Protein AF-A0A2M9XEM3-F1 (afdb_monomer_lite)

Foldseek 3Di:
DDPVVVVVVVVVVVVPPVVLVPDPDDPVSSVLVVCVVLPQPQSVLVVVVVVVLVVLVVVVVVVVVVQLLVLCVVLPDPPDPPCHVVSLLVSLVVVVVPLFFQWKWKDFAPGDIDTSDHDPPDDDPQWDWDDDPRMIMTTDTAADDEDDDPCPVVSPAPKWKWKAFLVFHTDYIDHDPPRPDPPSTPVVLVVVLVVCVVVVAPWDWDDDDRMIMIIHHDDDCVVVVVVVVVVVVVVVVVVVVVVVVVVVVVVVVVVVVVVVVVVVVVVVVVVVVVVVVVVVD

Secondary structure (DSSP, 8-state):
--HHHHHHHHHHHHTS-GGGSSS---HHHHHHHHHHHTT-HHHHHHHHHHHHHHHHHHHHHHHHHHHHHHHHHHH--TT-GGGHHHHHHHHHHHHHT-TTEEEEEEEETTS--EEEEETTSSPPSS-EEEEETTEEEEEEE--PPP---TTTTTTT--SEEEEEETTS-EEEEE--TT-S--S--HHHHHHHHHHHHHTT---EEEEETTEEEEEE-----HHHHHHHHHHHHHHHHHHHHHHHHHHHHHHHHHHHHHHHHHHHHHHHHHHHHHHHHHT--

Sequence (281 aa):
MSKVFRFFFLLFFLSYPLSLTASEKSSDELLNSFLEWSGHPILAEERIVRTLSAEYITELKKDSEESLELFLKNDLKPDKKQNQKQGLDKLRKDLESLERFEGVQIKFSGKEWETLFYDKGNFPDSYYEFETGPVSIRYVFRNLSYRPLPKWGELKLQGSFLLFSESGALLLYKTTPDFPIKDLDIREVRTFSEEDKKHGGNVKNFSENKTELFYFPNHNLAPFYILLLSKILLVFSSFIIFILYAGRFWKFLIEQTRRSHKAEVSFLADKEKAENGFLSD

Organism: NCBI:txid2023177

Structure (mmCIF, N/CA/C/O backbone):
data_AF-A0A2M9XEM3-F1
#
_entry.id   AF-A0A2M9XEM3-F1
#
loop_
_atom_site.group_PDB
_atom_site.id
_atom_site.type_symbol
_atom_site.label_atom_id
_atom_site.label_alt_id
_atom_site.label_comp_id
_atom_site.label_asym_id
_atom_site.label_entity_id
_atom_site.label_seq_id
_atom_site.pdbx_PDB_ins_code
_atom_site.Cartn_x
_atom_site.Cartn_y
_atom_site.Cartn_z
_atom_site.occupancy
_atom_site.B_iso_or_equiv
_atom_site.auth_seq_id
_atom_site.auth_comp_id
_atom_site.auth_asym_id
_atom_site.auth_atom_id
_atom_site.pdbx_PDB_model_num
ATOM 1 N N . MET A 1 1 ? 36.113 18.929 -29.566 1.00 50.16 1 MET A N 1
ATOM 2 C CA . MET A 1 1 ? 34.738 18.447 -29.844 1.00 50.16 1 MET A CA 1
ATOM 3 C C . MET A 1 1 ? 33.961 19.532 -30.576 1.00 50.16 1 MET A C 1
ATOM 5 O O . MET A 1 1 ? 33.972 20.667 -30.119 1.00 50.16 1 MET A O 1
ATOM 9 N N . SER A 1 2 ? 33.322 19.200 -31.700 1.00 67.19 2 SER A N 1
ATOM 10 C CA . SER A 1 2 ? 32.460 20.123 -32.458 1.00 67.19 2 SER A CA 1
ATOM 11 C C . SER A 1 2 ? 31.303 20.651 -31.596 1.00 67.19 2 SER A C 1
ATOM 13 O O . SER A 1 2 ? 30.747 19.893 -30.798 1.00 67.19 2 SER A O 1
ATOM 15 N N . LYS A 1 3 ? 30.905 21.922 -31.775 1.00 63.34 3 LYS A N 1
ATOM 16 C CA . LYS A 1 3 ? 29.730 22.526 -31.106 1.00 63.34 3 LYS A CA 1
ATOM 17 C C . LYS A 1 3 ? 28.458 21.691 -31.321 1.00 63.34 3 LYS A C 1
ATOM 19 O O . LYS A 1 3 ? 27.649 21.572 -30.411 1.00 63.34 3 LYS A O 1
ATOM 24 N N . VAL A 1 4 ? 28.343 21.040 -32.479 1.00 58.78 4 VAL A N 1
ATOM 25 C CA . VAL A 1 4 ? 27.219 20.163 -32.839 1.00 58.78 4 VAL A CA 1
ATOM 26 C C . VAL A 1 4 ? 27.229 18.869 -32.022 1.00 58.78 4 VAL A C 1
ATOM 28 O O . VAL A 1 4 ? 26.192 18.445 -31.529 1.00 58.78 4 VAL A O 1
ATOM 31 N N . PHE A 1 5 ? 28.405 18.276 -31.795 1.00 56.28 5 PHE A N 1
ATOM 32 C CA . PHE A 1 5 ? 28.527 17.071 -30.967 1.00 56.28 5 PHE A CA 1
ATOM 33 C C . PHE A 1 5 ? 28.198 17.367 -29.501 1.00 56.28 5 PHE A C 1
ATOM 35 O O . PHE A 1 5 ? 27.505 16.587 -28.860 1.00 56.28 5 PHE A O 1
ATOM 42 N N . ARG A 1 6 ? 28.612 18.538 -28.990 1.00 59.59 6 ARG A N 1
ATOM 43 C CA . ARG A 1 6 ? 28.163 19.025 -27.676 1.00 59.59 6 ARG A CA 1
ATOM 44 C C . ARG A 1 6 ? 26.647 19.200 -27.619 1.00 59.59 6 ARG A C 1
ATOM 46 O O . ARG A 1 6 ? 26.070 18.860 -26.600 1.00 59.59 6 ARG A O 1
ATOM 53 N N . PHE A 1 7 ? 26.014 19.685 -28.687 1.00 63.19 7 PHE A N 1
ATOM 54 C CA . PHE A 1 7 ? 24.567 19.907 -28.734 1.00 63.19 7 PHE A CA 1
ATOM 55 C C . PHE A 1 7 ? 23.765 18.598 -28.745 1.00 63.19 7 PHE A C 1
ATOM 57 O O . PHE A 1 7 ? 22.817 18.471 -27.981 1.00 63.19 7 PHE A O 1
ATOM 64 N N . PHE A 1 8 ? 24.175 17.596 -29.533 1.00 61.25 8 PHE A N 1
ATOM 65 C CA . PHE A 1 8 ? 23.543 16.267 -29.519 1.00 61.25 8 PHE A CA 1
ATOM 66 C C . PHE A 1 8 ? 23.781 15.519 -28.204 1.00 61.25 8 PHE A C 1
ATOM 68 O O . PHE A 1 8 ? 22.861 14.893 -27.685 1.00 61.25 8 PHE A O 1
ATOM 75 N N . PHE A 1 9 ? 24.985 15.622 -27.636 1.00 61.16 9 PHE A N 1
ATOM 76 C CA . PHE A 1 9 ? 25.285 15.066 -26.318 1.00 61.16 9 PHE A CA 1
ATOM 77 C C . PHE A 1 9 ? 24.437 15.747 -25.231 1.00 61.16 9 PHE A C 1
ATOM 79 O O . PHE A 1 9 ? 23.821 15.065 -24.422 1.00 61.16 9 PHE A O 1
ATOM 86 N N . LEU A 1 10 ? 24.304 17.078 -25.267 1.00 57.72 10 LEU A N 1
ATOM 87 C CA . LEU A 1 10 ? 23.410 17.826 -24.377 1.00 57.72 10 LEU A CA 1
ATOM 88 C C . LEU A 1 10 ? 21.941 17.428 -24.559 1.00 57.72 10 LEU A C 1
ATOM 90 O O . LEU A 1 10 ? 21.276 17.201 -23.561 1.00 57.72 10 LEU A O 1
ATOM 94 N N . LEU A 1 11 ? 21.441 17.274 -25.788 1.00 57.91 11 LEU A N 1
ATOM 95 C CA . LEU A 1 11 ? 20.063 16.835 -26.060 1.00 57.91 11 LEU A CA 1
ATOM 96 C C . LEU A 1 11 ? 19.761 15.440 -25.494 1.00 57.91 11 LEU A C 1
ATOM 98 O O . LEU A 1 11 ? 18.687 15.233 -24.937 1.00 57.91 11 LEU A O 1
ATOM 102 N N . PHE A 1 12 ? 20.716 14.511 -25.582 1.00 56.84 12 PHE A N 1
ATOM 103 C CA . PHE A 1 12 ? 20.578 13.161 -25.028 1.00 56.84 12 PHE A CA 1
ATOM 104 C C . PHE A 1 12 ? 20.566 13.164 -23.488 1.00 56.84 12 PHE A C 1
ATOM 106 O O . PHE A 1 12 ? 19.809 12.423 -22.862 1.00 56.84 12 PHE A O 1
ATOM 113 N N . PHE A 1 13 ? 21.360 14.046 -22.871 1.00 53.44 13 PHE A N 1
ATOM 114 C CA . PHE A 1 13 ? 21.358 14.258 -21.420 1.00 53.44 13 PHE A CA 1
ATOM 115 C C . PHE A 1 13 ? 20.173 15.104 -20.928 1.00 53.44 13 PHE A C 1
ATOM 117 O O . PHE A 1 13 ? 19.766 14.938 -19.785 1.00 53.44 13 PHE A O 1
ATOM 124 N N . LEU A 1 14 ? 19.571 15.951 -21.770 1.00 50.41 14 LEU A N 1
ATOM 125 C CA . LEU A 1 14 ? 18.348 16.696 -21.440 1.00 50.41 14 LEU A CA 1
ATOM 126 C C . LEU A 1 14 ? 17.120 15.780 -21.325 1.00 50.41 14 LEU A C 1
ATOM 128 O O . LEU A 1 14 ? 16.209 16.086 -20.561 1.00 50.41 14 LEU A O 1
ATOM 132 N N . SER A 1 15 ? 17.087 14.665 -22.064 1.00 53.12 15 SER A N 1
ATOM 133 C CA . SER A 1 15 ? 16.039 13.640 -21.927 1.00 53.12 15 SER A CA 1
ATOM 134 C C . SER A 1 15 ? 16.239 12.702 -20.734 1.00 53.12 15 SER A C 1
ATOM 136 O O . SER A 1 15 ? 15.317 11.968 -20.380 1.00 53.12 15 SER A O 1
ATOM 138 N N . TYR A 1 16 ? 17.422 12.708 -20.114 1.00 55.09 16 TYR A N 1
ATOM 139 C CA . TYR A 1 16 ? 17.644 11.995 -18.863 1.00 55.09 16 TYR A CA 1
ATOM 140 C C . TYR A 1 16 ? 17.071 12.846 -17.723 1.00 55.09 16 TYR A C 1
ATOM 142 O O . TYR A 1 16 ? 17.441 14.018 -17.612 1.00 55.09 16 TYR A O 1
ATOM 150 N N . PRO A 1 17 ? 16.172 12.324 -16.870 1.00 58.75 17 PRO A N 1
ATOM 151 C CA . PRO A 1 17 ? 15.628 13.119 -15.783 1.00 58.75 17 PRO A CA 1
ATOM 152 C C . PRO A 1 17 ? 16.750 13.404 -14.780 1.00 58.75 17 PRO A C 1
ATOM 154 O O . PRO A 1 17 ? 17.070 12.575 -13.934 1.00 58.75 17 PRO A O 1
ATOM 157 N N . LEU A 1 18 ? 17.346 14.596 -14.855 1.00 52.56 18 LEU A N 1
ATOM 158 C CA . LEU A 1 18 ? 18.314 15.094 -13.866 1.00 52.56 18 LEU A CA 1
ATOM 159 C C . LEU A 1 18 ? 17.736 15.059 -12.436 1.00 52.56 18 LEU A C 1
ATOM 161 O O . LEU A 1 18 ? 18.484 14.981 -11.464 1.00 52.56 18 LEU A O 1
ATOM 165 N N . SER A 1 19 ? 16.402 15.049 -12.311 1.00 54.81 19 SER A N 1
ATOM 166 C CA . SER A 1 19 ? 15.661 14.864 -11.061 1.00 54.81 19 SER A CA 1
ATOM 167 C C . SER A 1 19 ? 15.855 13.491 -10.406 1.00 54.81 19 SER A C 1
ATOM 169 O O . SER A 1 19 ? 15.707 13.395 -9.191 1.00 54.81 19 SER A O 1
ATOM 171 N N . LEU A 1 20 ? 16.214 12.443 -11.160 1.00 52.78 20 LEU A N 1
ATOM 172 C CA . LEU A 1 20 ? 16.507 11.118 -10.595 1.00 52.78 20 LEU A CA 1
ATOM 173 C C . LEU A 1 20 ? 17.804 11.117 -9.777 1.00 52.78 20 LEU A C 1
ATOM 175 O O . LEU A 1 20 ? 17.928 10.329 -8.850 1.00 52.78 20 LEU A O 1
ATOM 179 N N . THR A 1 21 ? 18.746 12.010 -10.092 1.00 55.41 21 THR A N 1
ATOM 180 C CA . THR A 1 21 ? 20.085 12.084 -9.478 1.00 55.41 21 THR A CA 1
ATOM 181 C C . THR A 1 21 ? 20.261 13.253 -8.504 1.00 55.41 21 THR A C 1
ATOM 183 O O . THR A 1 21 ? 21.343 13.430 -7.957 1.00 55.41 21 THR A O 1
ATOM 186 N N . ALA A 1 22 ? 19.230 14.078 -8.296 1.00 51.38 22 ALA A N 1
ATOM 187 C CA . ALA A 1 22 ? 19.321 15.327 -7.529 1.00 51.38 22 ALA A CA 1
ATOM 188 C C . ALA A 1 22 ? 19.140 15.166 -6.004 1.00 51.38 22 ALA A C 1
ATOM 190 O O . ALA A 1 22 ? 19.145 16.157 -5.280 1.00 51.38 22 ALA A O 1
ATOM 191 N N . SER A 1 23 ? 18.952 13.943 -5.508 1.00 52.91 23 SER A N 1
ATOM 192 C CA . SER A 1 23 ? 18.691 13.650 -4.095 1.00 52.91 23 SER A CA 1
ATOM 193 C C . SER A 1 23 ? 19.754 12.683 -3.572 1.00 52.91 23 SER A C 1
ATOM 195 O O . SER A 1 23 ? 20.179 11.802 -4.319 1.00 52.91 23 SER A O 1
ATOM 197 N N . GLU A 1 24 ? 20.183 12.853 -2.315 1.00 58.06 24 GLU A N 1
ATOM 198 C CA . GLU A 1 24 ? 21.064 11.940 -1.559 1.00 58.06 24 GLU A CA 1
ATOM 199 C C . GLU A 1 24 ? 20.385 10.575 -1.328 1.00 58.06 24 GLU A C 1
ATOM 201 O O . GLU A 1 24 ? 20.094 10.173 -0.207 1.00 58.06 24 GLU A O 1
ATOM 206 N N . LYS A 1 25 ? 20.061 9.871 -2.410 1.00 63.84 25 LYS A N 1
ATOM 207 C CA . LYS A 1 25 ? 19.437 8.552 -2.382 1.00 63.84 25 LYS A CA 1
ATOM 208 C C . LYS A 1 25 ? 20.507 7.474 -2.417 1.00 63.84 25 LYS A C 1
ATOM 210 O O . LYS A 1 25 ? 21.538 7.626 -3.077 1.00 63.84 25 LYS A O 1
ATOM 215 N N . SER A 1 26 ? 20.247 6.367 -1.729 1.00 75.81 26 SER A N 1
ATOM 216 C CA . SER A 1 26 ? 21.094 5.174 -1.810 1.00 75.81 26 SER A CA 1
ATOM 217 C C . SER A 1 26 ? 21.134 4.625 -3.246 1.00 75.81 26 SER A C 1
ATOM 219 O O . SER A 1 26 ? 20.232 4.875 -4.052 1.00 75.81 26 SER A O 1
ATOM 221 N N . SER A 1 27 ? 22.173 3.856 -3.594 1.00 73.44 27 SER A N 1
ATOM 222 C CA . SER A 1 27 ? 22.302 3.241 -4.928 1.00 73.44 27 SER A CA 1
ATOM 223 C C . SER A 1 27 ? 21.075 2.415 -5.318 1.00 73.44 27 SER A C 1
ATOM 225 O O . SER A 1 27 ? 20.650 2.433 -6.474 1.00 73.44 27 SER A O 1
ATOM 227 N N . ASP A 1 28 ? 20.472 1.743 -4.341 1.00 75.94 28 ASP A N 1
ATOM 228 C CA . ASP A 1 28 ? 19.316 0.875 -4.544 1.00 75.94 28 ASP A CA 1
ATOM 229 C C . ASP A 1 28 ? 18.045 1.687 -4.801 1.00 75.94 28 ASP A C 1
ATOM 231 O O . ASP A 1 28 ? 17.234 1.334 -5.656 1.00 75.94 28 ASP A O 1
ATOM 235 N N . GLU A 1 29 ? 17.882 2.827 -4.131 1.00 78.81 29 GLU A N 1
ATOM 236 C CA . GLU A 1 29 ? 16.779 3.754 -4.391 1.00 78.81 29 GLU A CA 1
ATOM 237 C C . GLU A 1 29 ? 16.884 4.422 -5.760 1.00 78.81 29 GLU A C 1
ATOM 239 O O . GLU A 1 29 ? 15.861 4.636 -6.416 1.00 78.81 29 GLU A O 1
ATOM 244 N N . LEU A 1 30 ? 18.101 4.731 -6.217 1.00 79.06 30 LEU A N 1
ATOM 245 C CA . LEU A 1 30 ? 18.333 5.261 -7.561 1.00 79.06 30 LEU A CA 1
ATOM 246 C C . LEU A 1 30 ? 17.957 4.233 -8.631 1.00 79.06 30 LEU A C 1
ATOM 248 O O . LEU A 1 30 ? 17.239 4.567 -9.576 1.00 79.06 30 LEU A O 1
ATOM 252 N N . LEU A 1 31 ? 18.386 2.979 -8.462 1.00 81.50 31 LEU A N 1
ATOM 253 C CA . LEU A 1 31 ? 18.018 1.888 -9.365 1.00 81.50 31 LEU A CA 1
ATOM 254 C C . LEU A 1 31 ? 16.514 1.619 -9.341 1.00 81.50 31 LEU A C 1
ATOM 256 O O . LEU A 1 31 ? 15.912 1.509 -10.405 1.00 81.50 31 LEU A O 1
ATOM 260 N N . ASN A 1 32 ? 15.889 1.586 -8.164 1.00 83.50 32 ASN A N 1
ATOM 261 C CA . ASN A 1 32 ? 14.440 1.428 -8.045 1.00 83.50 32 ASN A CA 1
ATOM 262 C C . ASN A 1 32 ? 13.694 2.584 -8.721 1.00 83.50 32 ASN A C 1
ATOM 264 O O . ASN A 1 32 ? 12.752 2.338 -9.468 1.00 83.50 32 ASN A O 1
ATOM 268 N N . SER A 1 33 ? 14.155 3.826 -8.552 1.00 81.75 33 SER A N 1
ATOM 269 C CA . SER A 1 33 ? 13.559 4.997 -9.211 1.00 81.75 33 SER A CA 1
ATOM 270 C C . SER A 1 33 ? 13.710 4.931 -10.737 1.00 81.75 33 SER A C 1
ATOM 272 O O . SER A 1 33 ? 12.781 5.264 -11.472 1.00 81.75 33 SER A O 1
ATOM 274 N N . PHE A 1 34 ? 14.865 4.474 -11.234 1.00 82.62 34 PHE A N 1
ATOM 275 C CA . PHE A 1 34 ? 15.090 4.262 -12.666 1.00 82.62 34 PHE A CA 1
ATOM 276 C C . PHE A 1 34 ? 14.215 3.134 -13.224 1.00 82.62 34 PHE A C 1
ATOM 278 O O . PHE A 1 34 ? 13.598 3.292 -14.277 1.00 82.62 34 PHE A O 1
ATOM 285 N N . LEU A 1 35 ? 14.138 2.003 -12.520 1.00 86.38 35 LEU A N 1
ATOM 286 C CA . LEU A 1 35 ? 13.312 0.866 -12.908 1.00 86.38 35 LEU A CA 1
ATOM 287 C C . LEU A 1 35 ? 11.834 1.259 -12.926 1.00 86.38 35 LEU A C 1
ATOM 289 O O . LEU A 1 35 ? 11.151 0.990 -13.913 1.00 86.38 35 LEU A O 1
ATOM 293 N N . GLU A 1 36 ? 11.360 1.963 -11.901 1.00 85.62 36 GLU A N 1
ATOM 294 C CA . GLU A 1 36 ? 10.009 2.521 -11.852 1.00 85.62 36 GLU A CA 1
ATOM 295 C C . GLU A 1 36 ? 9.743 3.440 -13.053 1.00 85.62 36 GLU A C 1
ATOM 297 O O . GLU A 1 36 ? 8.779 3.217 -13.785 1.00 85.62 36 GLU A O 1
ATOM 302 N N . TRP A 1 37 ? 10.636 4.400 -13.331 1.00 83.38 37 TRP A N 1
ATOM 303 C CA . TRP A 1 37 ? 10.536 5.281 -14.502 1.00 83.38 37 TRP A CA 1
ATOM 304 C C . TRP A 1 37 ? 10.507 4.507 -15.827 1.00 83.38 37 TRP A C 1
ATOM 306 O O . TRP A 1 37 ? 9.753 4.845 -16.738 1.00 83.38 37 TRP A O 1
ATOM 316 N N . SER A 1 38 ? 11.294 3.434 -15.931 1.00 82.56 38 SER A N 1
ATOM 317 C CA . SER A 1 38 ? 11.330 2.573 -17.116 1.00 82.56 38 SER A CA 1
ATOM 318 C C . SER A 1 38 ? 10.083 1.687 -17.278 1.00 82.56 38 SER A C 1
ATOM 320 O O . SER A 1 38 ? 9.937 1.016 -18.305 1.00 82.56 38 SER A O 1
ATOM 322 N N . GLY A 1 39 ? 9.172 1.711 -16.297 1.00 83.62 39 GLY A N 1
ATOM 323 C CA . GLY A 1 39 ? 7.902 0.990 -16.303 1.00 83.62 39 GLY A CA 1
ATOM 324 C C . GLY A 1 39 ? 7.948 -0.364 -15.600 1.00 83.62 39 GLY A C 1
ATOM 325 O O . GLY A 1 39 ? 7.233 -1.276 -16.013 1.00 83.62 39 GLY A O 1
ATOM 326 N N . HIS A 1 40 ? 8.796 -0.534 -14.580 1.00 89.19 40 HIS A N 1
ATOM 327 C CA . HIS A 1 40 ? 8.872 -1.786 -13.827 1.00 89.19 40 HIS A CA 1
ATOM 328 C C . HIS A 1 40 ? 7.525 -2.083 -13.147 1.00 89.19 40 HIS A C 1
ATOM 330 O O . HIS A 1 40 ? 7.125 -1.343 -12.242 1.00 89.19 40 HIS A O 1
ATOM 336 N N . PRO A 1 41 ? 6.832 -3.174 -13.521 1.00 87.50 41 PRO A N 1
ATOM 337 C CA . PRO A 1 41 ? 5.417 -3.350 -13.198 1.00 87.50 41 PRO A CA 1
ATOM 338 C C . PRO A 1 41 ? 5.165 -3.478 -11.692 1.00 87.50 41 PRO A C 1
ATOM 340 O O . PRO A 1 41 ? 4.246 -2.857 -11.169 1.00 87.50 41 PRO A O 1
ATOM 343 N N . ILE A 1 42 ? 6.038 -4.191 -10.970 1.00 89.50 42 ILE A N 1
ATOM 344 C CA . ILE A 1 42 ? 5.922 -4.345 -9.511 1.00 89.50 42 ILE A CA 1
ATOM 345 C C . ILE A 1 42 ? 6.094 -3.012 -8.779 1.00 89.50 42 ILE A C 1
ATOM 347 O O . ILE A 1 42 ? 5.331 -2.745 -7.862 1.00 89.50 42 ILE A O 1
ATOM 351 N N . LEU A 1 43 ? 7.071 -2.185 -9.176 1.00 88.31 43 LEU A N 1
ATOM 352 C CA . LEU A 1 43 ? 7.383 -0.927 -8.485 1.00 88.31 43 LEU A CA 1
ATOM 353 C C . LEU A 1 43 ? 6.313 0.129 -8.771 1.00 88.31 43 LEU A C 1
ATOM 355 O O . LEU A 1 43 ? 5.906 0.862 -7.873 1.00 88.31 43 LEU A O 1
ATOM 359 N N . ALA A 1 44 ? 5.822 0.168 -10.012 1.00 88.31 44 ALA A N 1
ATOM 360 C CA . ALA A 1 44 ? 4.715 1.032 -10.394 1.00 88.31 44 ALA A CA 1
ATOM 361 C C . ALA A 1 44 ? 3.431 0.666 -9.630 1.00 88.31 44 ALA A C 1
ATOM 363 O O . ALA A 1 44 ? 2.781 1.546 -9.066 1.00 88.31 44 ALA A O 1
ATOM 364 N N . GLU A 1 45 ? 3.088 -0.624 -9.563 1.00 89.81 45 GLU A N 1
ATOM 365 C CA . GLU A 1 45 ? 1.921 -1.082 -8.804 1.00 89.81 45 GLU A CA 1
ATOM 366 C C . GLU A 1 45 ? 2.081 -0.825 -7.303 1.00 89.81 45 GLU A C 1
ATOM 368 O O . GLU A 1 45 ? 1.167 -0.307 -6.670 1.00 89.81 45 GLU A O 1
ATOM 373 N N . GLU A 1 46 ? 3.254 -1.106 -6.740 1.00 89.44 46 GLU A N 1
ATOM 374 C CA . GLU A 1 46 ? 3.569 -0.832 -5.338 1.00 89.44 46 GLU A CA 1
ATOM 375 C C . GLU A 1 46 ? 3.333 0.638 -4.983 1.00 89.44 46 GLU A C 1
ATOM 377 O O . GLU A 1 46 ? 2.673 0.930 -3.986 1.00 89.44 46 GLU A O 1
ATOM 382 N N . ARG A 1 47 ? 3.813 1.574 -5.810 1.00 88.31 47 ARG A N 1
ATOM 383 C CA . ARG A 1 47 ? 3.567 3.004 -5.602 1.00 88.31 47 ARG A CA 1
ATOM 384 C C . ARG A 1 47 ? 2.076 3.325 -5.599 1.00 88.31 47 ARG A C 1
ATOM 386 O O . ARG A 1 47 ? 1.621 4.043 -4.715 1.00 88.31 47 ARG A O 1
ATOM 393 N N . ILE A 1 48 ? 1.323 2.780 -6.554 1.00 89.56 48 ILE A N 1
ATOM 394 C CA . ILE A 1 48 ? -0.129 2.975 -6.635 1.00 89.56 48 ILE A CA 1
ATOM 395 C C . ILE A 1 48 ? -0.811 2.445 -5.369 1.00 89.56 48 ILE A C 1
ATOM 397 O O . ILE A 1 48 ? -1.611 3.160 -4.770 1.00 89.56 48 ILE A O 1
ATOM 401 N N . VAL A 1 49 ? -0.476 1.229 -4.929 1.00 90.06 49 VAL A N 1
ATOM 402 C CA . VAL A 1 49 ? -1.053 0.613 -3.723 1.00 90.06 49 VAL A CA 1
ATOM 403 C C . VAL A 1 49 ? -0.711 1.425 -2.475 1.00 90.06 49 VAL A C 1
ATOM 405 O O . VAL A 1 49 ? -1.589 1.651 -1.643 1.00 90.06 49 VAL A O 1
ATOM 408 N N . ARG A 1 50 ? 0.527 1.917 -2.348 1.00 89.75 50 ARG A N 1
ATOM 409 C CA . ARG A 1 50 ? 0.921 2.791 -1.233 1.00 89.75 50 ARG A CA 1
ATOM 410 C C . ARG A 1 50 ? 0.131 4.096 -1.229 1.00 89.75 50 ARG A C 1
ATOM 412 O O . ARG A 1 50 ? -0.416 4.459 -0.192 1.00 89.75 50 ARG A O 1
ATOM 419 N N . THR A 1 51 ? 0.037 4.778 -2.371 1.00 89.94 51 THR A N 1
ATOM 420 C CA . THR A 1 51 ? -0.731 6.026 -2.491 1.00 89.94 51 THR A CA 1
ATOM 421 C C . THR A 1 51 ? -2.203 5.799 -2.160 1.00 89.94 51 THR A C 1
ATOM 423 O O . THR A 1 51 ? -2.751 6.526 -1.340 1.00 89.94 51 THR A O 1
ATOM 426 N N . LEU A 1 52 ? -2.814 4.743 -2.702 1.00 89.62 52 LEU A N 1
ATOM 427 C CA . LEU A 1 52 ? -4.193 4.373 -2.384 1.00 89.62 52 LEU A CA 1
ATOM 428 C C . LEU A 1 52 ? -4.401 4.082 -0.899 1.00 89.62 52 LEU A C 1
ATOM 430 O O . LEU A 1 52 ? -5.402 4.498 -0.328 1.00 89.62 52 LEU A O 1
ATOM 434 N N . SER A 1 53 ? -3.481 3.340 -0.283 1.00 89.69 53 SER A N 1
ATOM 435 C CA . SER A 1 53 ? -3.587 2.972 1.130 1.00 89.69 53 SER A CA 1
ATOM 436 C C . SER A 1 53 ? -3.494 4.211 2.016 1.00 89.69 53 SER A C 1
ATOM 438 O O . SER A 1 53 ? -4.288 4.361 2.940 1.00 89.69 53 SER A O 1
ATOM 440 N N . ALA A 1 54 ? -2.576 5.129 1.698 1.00 90.25 54 ALA A N 1
ATOM 441 C CA . ALA A 1 54 ? -2.447 6.400 2.398 1.00 90.25 54 ALA A CA 1
ATOM 442 C C . ALA A 1 54 ? -3.707 7.266 2.244 1.00 90.25 54 ALA A C 1
ATOM 444 O O . ALA A 1 54 ? -4.254 7.716 3.247 1.00 90.25 54 ALA A O 1
ATOM 445 N N . GLU A 1 55 ? -4.204 7.441 1.014 1.00 90.50 55 GLU A N 1
ATOM 446 C CA . GLU A 1 55 ? -5.445 8.179 0.738 1.00 90.50 55 GLU A CA 1
ATOM 447 C C . GLU A 1 55 ? -6.631 7.585 1.508 1.00 90.50 55 GLU A C 1
ATOM 449 O O . GLU A 1 55 ? -7.349 8.312 2.195 1.00 90.50 55 GLU A O 1
ATOM 454 N N . TYR A 1 56 ? -6.783 6.259 1.462 1.00 90.50 56 TYR A N 1
ATOM 455 C CA . TYR A 1 56 ? -7.855 5.546 2.148 1.00 90.50 56 TYR A CA 1
ATOM 456 C C . TYR A 1 56 ? -7.787 5.705 3.668 1.00 90.50 56 TYR A C 1
ATOM 458 O O . TYR A 1 56 ? -8.807 5.961 4.302 1.00 90.50 56 TYR A O 1
ATOM 466 N N . ILE A 1 57 ? -6.601 5.581 4.273 1.00 90.06 57 ILE A N 1
ATOM 467 C CA . ILE A 1 57 ? -6.438 5.770 5.721 1.00 90.06 57 ILE A CA 1
ATOM 468 C C . ILE A 1 57 ? -6.779 7.204 6.113 1.00 90.06 57 ILE A C 1
ATOM 470 O O . ILE A 1 57 ? -7.429 7.415 7.135 1.00 90.06 57 ILE A O 1
ATOM 474 N N . THR A 1 58 ? -6.330 8.189 5.336 1.00 91.12 58 THR A N 1
ATOM 475 C CA . THR A 1 58 ? -6.619 9.597 5.615 1.00 91.12 58 THR A CA 1
ATOM 476 C C . THR A 1 58 ? -8.118 9.876 5.552 1.00 91.12 58 THR A C 1
ATOM 478 O O . THR A 1 58 ? -8.643 10.528 6.453 1.00 91.12 58 THR A O 1
ATOM 481 N N . GLU A 1 59 ? -8.815 9.350 4.544 1.00 91.44 59 GLU A N 1
ATOM 482 C CA . GLU A 1 59 ? -10.274 9.451 4.430 1.00 91.44 59 GLU A CA 1
ATOM 483 C C . GLU A 1 59 ? -10.976 8.736 5.594 1.00 91.44 59 GLU A C 1
ATOM 485 O O . GLU A 1 59 ? -11.795 9.337 6.285 1.00 91.44 59 GLU A O 1
ATOM 490 N N . LEU A 1 60 ? -10.581 7.496 5.899 1.00 90.69 60 LEU A N 1
ATOM 491 C CA . LEU A 1 60 ? -11.161 6.709 6.988 1.00 90.69 60 LEU A CA 1
ATOM 492 C C . LEU A 1 60 ? -10.994 7.393 8.351 1.00 90.69 60 LEU A C 1
ATOM 494 O O . LEU A 1 60 ? -11.932 7.399 9.152 1.00 90.69 60 LEU A O 1
ATOM 498 N N . LYS A 1 61 ? -9.814 7.959 8.629 1.00 91.62 61 LYS A N 1
ATOM 499 C CA . LYS A 1 61 ? -9.550 8.722 9.858 1.00 91.62 61 LYS A CA 1
ATOM 500 C C . LYS A 1 61 ? -10.423 9.959 9.922 1.00 91.62 61 LYS A C 1
ATOM 502 O O . LYS A 1 61 ? -11.115 10.140 10.916 1.00 91.62 61 LYS A O 1
ATOM 507 N N . LYS A 1 62 ? -10.449 10.749 8.849 1.00 93.00 62 LYS A N 1
ATOM 508 C CA . LYS A 1 62 ? -11.261 11.962 8.770 1.00 93.00 62 LYS A CA 1
ATOM 509 C C . LYS A 1 62 ? -12.739 11.663 9.033 1.00 93.00 62 LYS A C 1
ATOM 511 O O . LYS A 1 62 ? -13.321 12.250 9.938 1.00 93.00 62 LYS A O 1
ATOM 516 N N . ASP A 1 63 ? -13.314 10.689 8.331 1.00 91.25 63 ASP A N 1
ATOM 517 C CA . ASP A 1 63 ? -14.716 10.291 8.504 1.00 91.25 63 ASP A CA 1
ATOM 518 C C . ASP A 1 63 ? -15.012 9.793 9.928 1.00 91.25 63 ASP A C 1
ATOM 520 O O . ASP A 1 63 ? -16.122 9.944 10.449 1.00 91.25 63 ASP A O 1
ATOM 524 N N . SER A 1 64 ? -14.036 9.136 10.555 1.00 90.69 64 SER A N 1
ATOM 525 C CA . SER A 1 64 ? -14.151 8.586 11.908 1.00 90.69 64 SER A CA 1
ATOM 526 C C . SER A 1 64 ? -14.061 9.670 12.978 1.00 90.69 64 SER A C 1
ATOM 528 O O . SER A 1 64 ? -14.871 9.678 13.902 1.00 90.69 64 SER A O 1
ATOM 530 N N . GLU A 1 65 ? -13.126 10.603 12.830 1.00 92.25 65 GLU A N 1
ATOM 531 C CA . GLU A 1 65 ? -12.919 11.734 13.735 1.00 92.25 65 GLU A CA 1
ATOM 532 C C . GLU A 1 65 ? -14.073 12.737 13.643 1.00 92.25 65 GLU A C 1
ATOM 534 O O . GLU A 1 65 ? -14.584 13.157 14.679 1.00 92.25 65 GLU A O 1
ATOM 539 N N . GLU A 1 66 ? -14.578 13.027 12.438 1.00 91.38 66 GLU A N 1
ATOM 540 C CA . GLU A 1 66 ? -15.781 13.851 12.245 1.00 91.38 66 GLU A CA 1
ATOM 541 C C . GLU A 1 66 ? -17.014 13.210 12.900 1.00 91.38 66 GLU A C 1
ATOM 543 O O . GLU A 1 66 ? -17.780 13.886 13.590 1.00 91.38 66 GLU A O 1
ATOM 548 N N . SER A 1 67 ? -17.190 11.891 12.744 1.00 87.94 67 SER A N 1
ATOM 549 C CA . SER A 1 67 ? -18.281 11.163 13.406 1.00 87.94 67 SER A CA 1
ATOM 550 C C . SER A 1 67 ? -18.158 11.261 14.930 1.00 87.94 67 SER A C 1
ATOM 552 O O . SER A 1 67 ? -19.122 11.625 15.603 1.00 87.94 67 SER A O 1
ATOM 554 N N . LEU A 1 68 ? -16.969 10.989 15.479 1.00 88.25 68 LEU A N 1
ATOM 555 C CA . LEU A 1 68 ? -16.697 11.079 16.917 1.00 88.25 68 LEU A CA 1
ATOM 556 C C . LEU A 1 68 ? -16.941 12.497 17.455 1.00 88.25 68 LEU A C 1
ATOM 558 O O . LEU A 1 68 ? -17.575 12.655 18.497 1.00 88.25 68 LEU A O 1
ATOM 562 N N . GLU A 1 69 ? -16.505 13.531 16.736 1.00 88.00 69 GLU A N 1
ATOM 563 C CA . GLU A 1 69 ? -16.734 14.925 17.117 1.00 88.00 69 GLU A CA 1
ATOM 564 C C . GLU A 1 69 ? -18.230 15.281 17.140 1.00 88.00 69 GLU A C 1
ATOM 566 O O . GLU A 1 69 ? -18.691 15.965 18.060 1.00 88.00 69 GLU A O 1
ATOM 571 N N . LEU A 1 70 ? -19.011 14.798 16.167 1.00 85.94 70 LEU A N 1
ATOM 572 C CA . LEU A 1 70 ? -20.461 15.001 16.134 1.00 85.94 70 LEU A CA 1
ATOM 573 C C . LEU A 1 70 ? -21.161 14.345 17.331 1.00 85.94 70 LEU A C 1
ATOM 575 O O . LEU A 1 70 ? -21.990 14.996 17.973 1.00 85.94 70 LEU A O 1
ATOM 579 N N . PHE A 1 71 ? -20.818 13.097 17.668 1.00 82.94 71 PHE A N 1
ATOM 580 C CA . PHE A 1 71 ? -21.389 12.420 18.838 1.00 82.94 71 PHE A CA 1
ATOM 581 C C . PHE A 1 71 ? -21.016 13.131 20.140 1.00 82.94 71 PHE A C 1
ATOM 583 O O . PHE A 1 71 ? -21.882 13.389 20.976 1.00 82.94 71 PHE A O 1
ATOM 590 N N . LEU A 1 72 ? -19.761 13.565 20.285 1.00 79.81 72 LEU A N 1
ATOM 591 C CA . LEU A 1 72 ? -19.347 14.344 21.451 1.00 79.81 72 LEU A CA 1
ATOM 592 C C . LEU A 1 72 ? -20.133 15.655 21.588 1.00 79.81 72 LEU A C 1
ATOM 594 O O . LEU A 1 72 ? -20.615 15.958 22.677 1.00 79.81 72 LEU A O 1
ATOM 598 N N . LYS A 1 73 ? -20.309 16.424 20.506 1.00 77.56 73 LYS A N 1
ATOM 599 C CA . LYS A 1 73 ? -21.075 17.686 20.544 1.00 77.56 73 LYS A CA 1
ATOM 600 C C . LYS A 1 73 ? -22.550 17.471 20.892 1.00 77.56 73 LYS A C 1
ATOM 602 O O . LYS A 1 73 ? -23.148 18.313 21.565 1.00 77.56 73 LYS A O 1
ATOM 607 N N . ASN A 1 74 ? -23.134 16.368 20.430 1.00 74.44 74 ASN A N 1
ATOM 608 C CA . ASN A 1 74 ? -24.548 16.067 20.634 1.00 74.44 74 ASN A CA 1
ATOM 609 C C . ASN A 1 74 ? -24.837 15.498 22.031 1.00 74.44 74 ASN A C 1
ATOM 611 O O . ASN A 1 74 ? -25.817 15.906 22.663 1.00 74.44 74 ASN A O 1
ATOM 615 N N . ASP A 1 75 ? -23.981 14.602 22.527 1.00 69.00 75 ASP A N 1
ATOM 616 C CA . ASP A 1 75 ? -24.251 13.807 23.731 1.00 69.00 75 ASP A CA 1
ATOM 617 C C . ASP A 1 75 ? -23.526 14.311 24.983 1.00 69.00 75 ASP A C 1
ATOM 619 O O . ASP A 1 75 ? -24.015 14.128 26.102 1.00 69.00 75 ASP A O 1
ATOM 623 N N . LEU A 1 76 ? -22.408 15.025 24.822 1.00 65.06 76 LEU A N 1
ATOM 624 C CA . LEU A 1 76 ? -21.655 15.623 25.921 1.00 65.06 76 LEU A CA 1
ATOM 625 C C . LEU A 1 76 ? -21.758 17.148 25.873 1.00 65.06 76 LEU A C 1
ATOM 627 O O . LEU A 1 76 ? -20.956 17.841 25.255 1.00 65.06 76 LEU A O 1
ATOM 631 N N . LYS A 1 77 ? -22.727 17.699 26.615 1.00 60.56 77 LYS A N 1
ATOM 632 C CA . LYS A 1 77 ? -22.723 19.129 26.965 1.00 60.56 77 LYS A CA 1
ATOM 633 C C . LYS A 1 77 ? -21.813 19.346 28.184 1.00 60.56 77 LYS A C 1
ATOM 635 O O . LYS A 1 77 ? -22.198 18.928 29.280 1.00 60.56 77 LYS A O 1
ATOM 640 N N . PRO A 1 78 ? -20.647 20.005 28.042 1.00 52.94 78 PRO A N 1
ATOM 641 C CA . PRO A 1 78 ? -19.660 20.130 29.121 1.00 52.94 78 PRO A CA 1
ATOM 642 C C . PRO A 1 78 ? -20.163 20.911 30.353 1.00 52.94 78 PRO A C 1
ATOM 644 O O . PRO A 1 78 ? -19.641 20.716 31.448 1.00 52.94 78 PRO A O 1
ATOM 647 N N . ASP A 1 79 ? -21.221 21.718 30.220 1.00 53.38 79 ASP A N 1
ATOM 648 C CA . ASP A 1 79 ? -21.692 22.624 31.281 1.00 53.38 79 ASP A CA 1
ATOM 649 C C . ASP A 1 79 ? -22.627 22.001 32.335 1.00 53.38 79 ASP A C 1
ATOM 651 O O . ASP A 1 79 ? -22.974 22.659 33.318 1.00 53.38 79 ASP A O 1
ATOM 655 N N . LYS A 1 80 ? -23.061 20.739 32.192 1.00 54.34 80 LYS A N 1
ATOM 656 C CA . LYS A 1 80 ? -24.016 20.120 33.138 1.00 54.34 80 LYS A CA 1
ATOM 657 C C . LYS A 1 80 ? -23.482 18.819 33.739 1.00 54.34 80 LYS A C 1
ATOM 659 O O . LYS A 1 80 ? -23.773 17.730 33.252 1.00 54.34 80 LYS A O 1
ATOM 664 N N . LYS A 1 81 ? -22.792 18.935 34.885 1.00 55.41 81 LYS A N 1
ATOM 665 C CA . LYS A 1 81 ? -22.283 17.817 35.720 1.00 55.41 81 LYS A CA 1
ATOM 666 C C . LYS A 1 81 ? -23.315 16.713 36.016 1.00 55.41 81 LYS A C 1
ATOM 668 O O . LYS A 1 81 ? -22.930 15.577 36.262 1.00 55.41 81 LYS A O 1
ATOM 673 N N . GLN A 1 82 ? -24.610 17.028 35.997 1.00 50.06 82 GLN A N 1
ATOM 674 C CA . GLN A 1 82 ? -25.682 16.105 36.380 1.00 50.06 82 GLN A CA 1
ATOM 675 C C . GLN A 1 82 ? -26.095 15.118 35.268 1.00 50.06 82 GLN A C 1
ATOM 677 O O . GLN A 1 82 ? -26.661 14.079 35.581 1.00 50.06 82 GLN A O 1
ATOM 682 N N . ASN A 1 83 ? -25.738 15.381 34.001 1.00 54.59 83 ASN A N 1
ATOM 683 C CA . ASN A 1 83 ? -26.088 14.525 32.852 1.00 54.59 83 ASN A CA 1
ATOM 684 C C . ASN A 1 83 ? -24.895 13.743 32.277 1.00 54.59 83 ASN A C 1
ATOM 686 O O . ASN A 1 83 ? -25.030 13.082 31.251 1.00 54.59 83 ASN A O 1
ATOM 690 N N . GLN A 1 84 ? -23.724 13.804 32.919 1.00 65.19 84 GLN A N 1
ATOM 691 C CA . GLN A 1 84 ? -22.485 13.284 32.338 1.00 65.19 84 GLN A CA 1
ATOM 692 C C . GLN A 1 84 ? -22.491 11.750 32.216 1.00 65.19 84 GLN A C 1
ATOM 694 O O . GLN A 1 84 ? -22.153 11.241 31.159 1.00 65.19 84 GLN A O 1
ATOM 699 N N . LYS A 1 85 ? -22.972 11.011 33.230 1.00 68.06 85 LYS A N 1
ATOM 700 C CA . LYS A 1 85 ? -23.111 9.540 33.144 1.00 68.06 85 LYS A CA 1
ATOM 701 C C . LYS A 1 85 ? -24.113 9.103 32.072 1.00 68.06 85 LYS A C 1
ATOM 703 O O . LYS A 1 85 ? -23.803 8.248 31.260 1.00 68.06 85 LYS A O 1
ATOM 708 N N . GLN A 1 86 ? -25.284 9.736 32.031 1.00 70.12 86 GLN A N 1
ATOM 709 C CA . GLN A 1 86 ? -26.339 9.379 31.079 1.00 70.12 86 GLN A CA 1
ATOM 710 C C . GLN A 1 86 ? -25.953 9.729 29.628 1.00 70.12 86 GLN A C 1
ATOM 712 O O . GLN A 1 86 ? -26.316 9.004 28.706 1.00 70.12 86 GLN A O 1
ATOM 717 N N . GLY A 1 87 ? -25.189 10.811 29.431 1.00 73.19 87 GLY A N 1
ATOM 718 C CA . GLY A 1 87 ? -24.594 11.172 28.142 1.00 73.19 87 GLY A CA 1
ATOM 719 C C . GLY A 1 87 ? -23.480 10.217 27.711 1.00 73.19 87 GLY A C 1
ATOM 720 O O . GLY A 1 87 ? -23.423 9.861 26.541 1.00 73.19 87 GLY A O 1
ATOM 721 N N . LEU A 1 88 ? -22.649 9.736 28.644 1.00 76.12 88 LEU A N 1
ATOM 722 C CA . LEU A 1 88 ? -21.616 8.730 28.364 1.00 76.12 88 LEU A CA 1
ATOM 723 C C . LEU A 1 88 ? -22.210 7.364 28.007 1.00 76.12 88 LEU A C 1
ATOM 725 O O . LEU A 1 88 ? -21.745 6.739 27.060 1.00 76.12 88 LEU A O 1
ATOM 729 N N . ASP A 1 89 ? -23.264 6.926 28.699 1.00 79.94 89 ASP A N 1
ATOM 730 C CA . ASP A 1 89 ? -23.961 5.674 28.374 1.00 79.94 89 ASP A CA 1
ATOM 731 C C . ASP A 1 89 ? -24.619 5.735 26.989 1.00 79.94 89 ASP A C 1
ATOM 733 O O . ASP A 1 89 ? -24.642 4.744 26.256 1.00 79.94 89 ASP A O 1
ATOM 737 N N . LYS A 1 90 ? -25.156 6.904 26.620 1.00 82.44 90 LYS A N 1
ATOM 738 C CA . LYS A 1 90 ? -25.719 7.135 25.288 1.00 82.44 90 LYS A CA 1
ATOM 739 C C . LYS A 1 90 ? -24.623 7.158 24.221 1.00 82.44 90 LYS A C 1
ATOM 741 O O . LYS A 1 90 ? -24.721 6.409 23.257 1.00 82.44 90 LYS A O 1
ATOM 746 N N . LEU A 1 91 ? -23.555 7.923 24.451 1.00 81.88 91 LEU A N 1
ATOM 747 C CA . LEU A 1 91 ? -22.385 7.985 23.577 1.00 81.88 91 LEU A CA 1
ATOM 748 C C . LEU A 1 91 ? -21.791 6.595 23.348 1.00 81.88 91 LEU A C 1
ATOM 750 O O . LEU A 1 91 ? -21.486 6.234 22.220 1.00 81.88 91 LEU A O 1
ATOM 754 N N . ARG A 1 92 ? -21.657 5.789 24.405 1.00 85.31 92 ARG A N 1
ATOM 755 C CA . ARG A 1 92 ? -21.172 4.414 24.304 1.00 85.31 92 ARG A CA 1
ATOM 756 C C . ARG A 1 92 ? -22.029 3.594 23.343 1.00 85.31 92 ARG A C 1
ATOM 758 O O . ARG A 1 92 ? -21.475 2.969 22.451 1.00 85.31 92 ARG A O 1
ATOM 765 N N . LYS A 1 93 ? -23.357 3.627 23.487 1.00 84.69 93 LYS A N 1
ATOM 766 C CA . LYS A 1 93 ? -24.275 2.903 22.590 1.00 84.69 93 LYS A CA 1
ATOM 767 C C . LYS A 1 93 ? -24.188 3.397 21.148 1.00 84.69 93 LYS A C 1
ATOM 769 O O . LYS A 1 93 ? -24.175 2.585 20.227 1.00 84.69 93 LYS A O 1
ATOM 774 N N . ASP A 1 94 ? -24.114 4.711 20.961 1.00 83.94 94 ASP A N 1
ATOM 775 C CA . ASP A 1 94 ? -24.030 5.320 19.636 1.00 83.94 94 ASP A CA 1
ATOM 776 C C . ASP A 1 94 ? -22.691 4.969 18.956 1.00 83.94 94 ASP A C 1
ATOM 778 O O . ASP A 1 94 ? -22.667 4.654 17.768 1.00 83.94 94 ASP A O 1
ATOM 782 N N . LEU A 1 95 ? -21.587 4.900 19.706 1.00 83.44 95 LEU A N 1
ATOM 783 C CA . LEU A 1 95 ? -20.284 4.473 19.185 1.00 83.44 9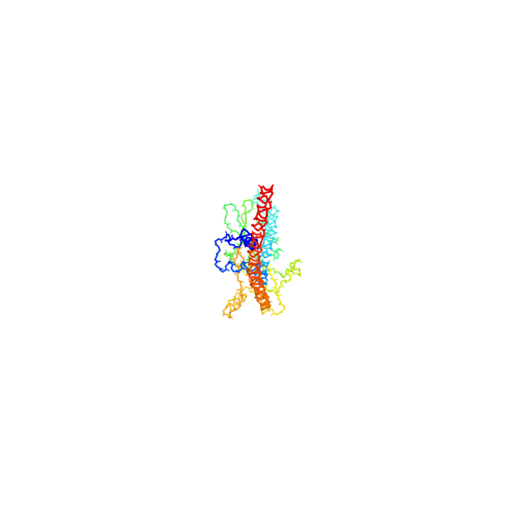5 LEU A CA 1
ATOM 784 C C . LEU A 1 95 ? -20.170 2.961 18.975 1.00 83.44 95 LEU A C 1
ATOM 786 O O . LEU A 1 95 ? -19.584 2.548 17.980 1.00 83.44 95 LEU A O 1
ATOM 790 N N . GLU A 1 96 ? -20.751 2.139 19.851 1.00 83.06 96 GLU A N 1
ATOM 791 C CA . GLU A 1 96 ? -20.849 0.683 19.653 1.00 83.06 96 GLU A CA 1
ATOM 792 C C . GLU A 1 96 ? -21.679 0.344 18.401 1.00 83.06 96 GLU A C 1
ATOM 794 O O . GLU A 1 96 ? -21.430 -0.670 17.750 1.00 83.06 96 GLU A O 1
ATOM 799 N N . SER A 1 97 ? -22.627 1.210 18.015 1.00 82.88 97 SER A N 1
ATOM 800 C CA . SER A 1 97 ? -23.384 1.060 16.764 1.00 82.88 97 SER A CA 1
ATOM 801 C C . SER A 1 97 ? -22.539 1.296 15.505 1.00 82.88 97 SER A C 1
ATOM 803 O O . SER A 1 97 ? -22.893 0.833 14.418 1.00 82.88 97 SER A O 1
ATOM 805 N N . LEU A 1 98 ? -21.403 1.990 15.627 1.00 80.69 98 LEU A N 1
ATOM 806 C CA . LEU A 1 98 ? -20.478 2.191 14.521 1.00 80.69 98 LEU A CA 1
ATOM 807 C C . LEU A 1 98 ? -19.566 0.970 14.403 1.00 80.69 98 LEU A C 1
ATOM 809 O O . LEU A 1 98 ? -18.563 0.851 15.101 1.00 80.69 98 LEU A O 1
ATOM 813 N N . GLU A 1 99 ? -19.838 0.118 13.417 1.00 81.56 99 GLU A N 1
ATOM 814 C CA . GLU A 1 99 ? -19.067 -1.108 13.142 1.00 81.56 99 GLU A CA 1
ATOM 815 C C . GLU A 1 99 ? -17.567 -0.889 12.836 1.00 81.56 99 GLU A C 1
ATOM 817 O O . GLU A 1 99 ? -16.824 -1.851 12.653 1.00 81.56 99 GLU A O 1
ATOM 822 N N . ARG A 1 100 ? -17.099 0.364 12.781 1.00 87.00 100 ARG A N 1
ATOM 823 C CA . ARG A 1 100 ? -15.712 0.729 12.469 1.00 87.00 100 ARG A CA 1
ATOM 824 C C . ARG A 1 100 ? -14.771 0.735 13.672 1.00 87.00 100 ARG A C 1
ATOM 826 O O . ARG A 1 100 ? -13.563 0.636 13.472 1.00 87.00 100 ARG A O 1
ATOM 833 N N . PHE A 1 101 ? -15.283 0.881 14.894 1.00 90.44 101 PHE A N 1
ATOM 834 C CA . PHE A 1 101 ? -14.454 0.987 16.096 1.00 90.44 101 PHE A CA 1
ATOM 835 C C . PHE A 1 101 ? -14.459 -0.323 16.877 1.00 90.44 101 PHE A C 1
ATOM 837 O O . PHE A 1 101 ? -15.501 -0.937 17.083 1.00 90.44 101 PHE A O 1
ATOM 844 N N . GLU A 1 102 ? -13.282 -0.749 17.322 1.00 90.06 102 GLU A N 1
ATOM 845 C CA . GLU A 1 102 ? -13.132 -1.864 18.258 1.00 90.06 102 GLU A CA 1
ATOM 846 C C . GLU A 1 102 ? -13.072 -1.374 19.709 1.00 90.06 102 GLU A C 1
ATOM 848 O O . GLU A 1 102 ? -13.506 -2.067 20.627 1.00 90.06 102 GLU A O 1
ATOM 853 N N . GLY A 1 103 ? -12.569 -0.160 19.928 1.00 90.44 103 GLY A N 1
ATOM 854 C CA . GLY A 1 103 ? -12.628 0.476 21.233 1.00 90.44 103 GLY A CA 1
ATOM 855 C C . GLY A 1 103 ? -12.341 1.961 21.183 1.00 90.44 103 GLY A C 1
ATOM 856 O O . GLY A 1 103 ? -11.663 2.449 20.274 1.00 90.44 103 GLY A O 1
ATOM 857 N N . VAL A 1 104 ? -12.841 2.664 22.199 1.00 91.50 104 VAL A N 1
ATOM 858 C CA . VAL A 1 104 ? -12.672 4.109 22.370 1.00 91.50 104 VAL A CA 1
ATOM 859 C C . VAL A 1 104 ? -12.384 4.436 23.838 1.00 91.50 104 VAL A C 1
ATOM 861 O O . VAL A 1 104 ? -13.099 3.991 24.739 1.00 91.50 104 VAL A O 1
ATOM 864 N N . GLN A 1 105 ? -11.363 5.257 24.079 1.00 92.06 105 GLN A N 1
ATOM 865 C CA . GLN A 1 105 ? -11.123 5.933 25.353 1.00 92.06 105 GLN A CA 1
ATOM 866 C C . GLN A 1 105 ? -11.259 7.436 25.185 1.00 92.06 105 GLN A C 1
ATOM 868 O O . GLN A 1 105 ? -10.900 7.998 24.152 1.00 92.06 105 GLN A O 1
ATOM 873 N N . ILE A 1 106 ? -11.711 8.096 26.239 1.00 90.19 106 ILE A N 1
ATOM 874 C CA . ILE A 1 106 ? -11.805 9.548 26.290 1.00 90.19 106 ILE A CA 1
ATOM 875 C C . ILE A 1 106 ? -11.087 10.076 27.522 1.00 90.19 106 ILE A C 1
ATOM 877 O O . ILE A 1 106 ? -11.015 9.423 28.562 1.00 90.19 106 ILE A O 1
ATOM 881 N N . LYS A 1 107 ? -10.578 11.294 27.416 1.00 89.38 107 LYS A N 1
ATOM 882 C CA . LYS A 1 107 ? -9.992 12.026 28.528 1.00 89.38 107 LYS A CA 1
ATOM 883 C C . LYS A 1 107 ? -10.490 13.452 28.494 1.00 89.38 107 LYS A C 1
ATOM 885 O O . LYS A 1 107 ? -10.280 14.174 27.527 1.00 89.38 107 LYS A O 1
ATOM 890 N N . PHE A 1 108 ? -11.121 13.871 29.581 1.00 84.94 108 PHE A N 1
ATOM 891 C CA . PHE A 1 108 ? -11.440 15.277 29.798 1.00 84.94 108 PHE A CA 1
ATOM 892 C C . PHE A 1 108 ? -10.230 16.001 30.393 1.00 84.94 108 PHE A C 1
ATOM 894 O O . PHE A 1 108 ? -9.449 15.406 31.140 1.00 84.94 108 PHE A O 1
ATOM 901 N N . SER A 1 109 ? -10.104 17.300 30.119 1.00 81.88 109 SER A N 1
ATOM 902 C CA . SER A 1 109 ? -9.065 18.142 30.721 1.00 81.88 109 SER A CA 1
ATOM 903 C C . SER A 1 109 ? -9.007 17.977 32.251 1.00 81.88 109 SER A C 1
ATOM 905 O O . SER A 1 109 ? -10.015 18.116 32.947 1.00 81.88 109 SER A O 1
ATOM 907 N N . GLY A 1 110 ? -7.824 17.624 32.766 1.00 77.38 110 GLY A N 1
ATOM 908 C CA . GLY A 1 110 ? -7.574 17.395 34.194 1.00 77.38 110 GLY A CA 1
ATOM 909 C C . GLY A 1 110 ? -8.084 16.066 34.774 1.00 77.38 110 GLY A C 1
ATOM 910 O O . GLY A 1 110 ? -8.008 15.891 35.988 1.00 77.38 110 GLY A O 1
ATOM 911 N N . LYS A 1 111 ? -8.597 15.135 33.954 1.00 84.19 111 LYS A N 1
ATOM 912 C CA . LYS A 1 111 ? -9.027 13.790 34.383 1.00 84.19 111 LYS A CA 1
ATOM 913 C C . LYS A 1 111 ? -8.117 12.682 33.839 1.00 84.19 111 LYS A C 1
ATOM 915 O O . LYS A 1 111 ? -7.295 12.915 32.953 1.00 84.19 111 LYS A O 1
ATOM 920 N N . GLU A 1 112 ? -8.274 11.475 34.380 1.00 87.94 112 GLU A N 1
ATOM 921 C CA . GLU A 1 112 ? -7.668 10.253 33.840 1.00 87.94 112 GLU A CA 1
ATOM 922 C C . GLU A 1 112 ? -8.417 9.751 32.594 1.00 87.94 112 GLU A C 1
ATOM 924 O O . GLU A 1 112 ? -9.524 10.205 32.295 1.00 87.94 112 GLU A O 1
ATOM 929 N N . TRP A 1 113 ? -7.785 8.838 31.853 1.00 88.81 113 TRP A N 1
ATOM 930 C CA . TRP A 1 113 ? -8.399 8.172 30.706 1.00 88.81 113 TRP A CA 1
ATOM 931 C C . TRP A 1 113 ? -9.541 7.262 31.163 1.00 88.81 113 TRP A C 1
ATOM 933 O O . TRP A 1 113 ? -9.352 6.392 32.010 1.00 88.81 113 TRP A O 1
ATOM 943 N N . GLU A 1 114 ? -10.713 7.440 30.565 1.00 87.12 114 GLU A N 1
ATOM 944 C CA . GLU A 1 114 ? -11.898 6.620 30.793 1.00 87.12 114 GLU A CA 1
ATOM 945 C C . GLU A 1 114 ? -12.184 5.798 29.531 1.00 87.12 114 GLU A C 1
ATOM 947 O O . GLU A 1 114 ? -12.298 6.338 28.430 1.00 87.12 114 GLU A O 1
ATOM 952 N N . THR A 1 115 ? -12.272 4.474 29.677 1.00 88.69 115 THR A N 1
ATOM 953 C CA . THR A 1 115 ? -12.590 3.575 28.557 1.00 88.69 115 THR A CA 1
ATOM 954 C C . THR A 1 115 ? -14.099 3.521 28.378 1.00 88.69 115 THR A C 1
ATOM 956 O O . THR A 1 115 ? -14.801 3.093 29.290 1.00 88.69 115 THR A O 1
ATOM 959 N N . LEU A 1 116 ? -14.595 3.935 27.209 1.00 85.75 116 LEU A N 1
ATOM 960 C CA . LEU A 1 116 ? -16.022 3.860 26.892 1.00 85.75 116 LEU A CA 1
ATOM 961 C C . LEU A 1 116 ? -16.432 2.417 26.605 1.00 85.75 116 LEU A C 1
ATOM 963 O O . LEU A 1 116 ? -17.383 1.909 27.195 1.00 85.75 116 LEU A O 1
ATOM 967 N N . PHE A 1 117 ? -15.690 1.758 25.718 1.00 88.25 117 PHE A N 1
ATOM 968 C CA . PHE A 1 117 ? -15.833 0.339 25.408 1.00 88.25 117 PHE A CA 1
ATOM 969 C C . PHE A 1 117 ? -14.541 -0.190 24.781 1.00 88.25 117 PHE A C 1
ATOM 971 O O . PHE A 1 117 ? -13.834 0.544 24.085 1.00 88.25 117 PHE A O 1
ATOM 978 N N . TYR A 1 118 ? -14.236 -1.452 25.072 1.00 87.06 118 TYR A N 1
ATOM 979 C CA . TYR A 1 118 ? -13.216 -2.272 24.424 1.00 87.06 118 TYR A CA 1
ATOM 980 C C . TYR A 1 118 ? -13.371 -3.709 24.940 1.00 87.06 118 TYR A C 1
ATOM 982 O O . TYR A 1 118 ? -13.218 -3.959 26.136 1.00 87.06 118 TYR A O 1
ATOM 990 N N . ASP A 1 119 ? -13.677 -4.659 24.059 1.00 75.50 119 ASP A N 1
ATOM 991 C CA . ASP A 1 119 ? -14.101 -6.004 24.487 1.00 75.50 119 ASP A CA 1
ATOM 992 C C . ASP A 1 119 ? -12.939 -6.942 24.859 1.00 75.50 119 ASP A C 1
ATOM 994 O O . ASP A 1 119 ? -13.149 -8.003 25.446 1.00 75.50 119 ASP A O 1
ATOM 998 N N . LYS A 1 120 ? -11.692 -6.566 24.545 1.00 79.19 120 LYS A N 1
ATOM 999 C CA . LYS A 1 120 ? -10.504 -7.430 24.690 1.00 79.19 120 LYS A CA 1
ATOM 1000 C C . LYS A 1 120 ? -9.678 -7.151 25.958 1.00 79.19 120 LYS A C 1
ATOM 1002 O O . LYS A 1 120 ? -8.531 -7.585 26.054 1.00 79.19 120 LYS A O 1
ATOM 1007 N N . GLY A 1 121 ? -10.250 -6.458 26.945 1.00 80.81 121 GLY A N 1
ATOM 1008 C CA . GLY A 1 121 ? -9.614 -6.193 28.240 1.00 80.81 121 GLY A CA 1
ATOM 1009 C C . GLY A 1 121 ? -8.965 -4.812 28.327 1.00 80.81 121 GLY A C 1
ATOM 1010 O O . GLY A 1 121 ? -9.659 -3.802 28.251 1.00 80.81 121 GLY A O 1
ATOM 1011 N N . ASN A 1 122 ? -7.646 -4.755 28.534 1.00 84.56 122 ASN A N 1
ATOM 1012 C CA . ASN A 1 122 ? -6.922 -3.483 28.594 1.00 84.56 122 ASN A CA 1
ATOM 1013 C C . ASN A 1 122 ? -6.810 -2.864 27.202 1.00 84.56 122 ASN A C 1
ATOM 1015 O O . ASN A 1 122 ? -6.505 -3.564 26.241 1.00 84.56 122 ASN A O 1
ATOM 1019 N N . PHE A 1 123 ? -7.008 -1.550 27.113 1.00 86.94 123 PHE A N 1
ATOM 1020 C CA . PHE A 1 123 ? -6.857 -0.820 25.859 1.00 86.94 123 PHE A CA 1
ATOM 1021 C C . PHE A 1 123 ? -5.433 -0.987 25.297 1.00 86.94 123 PHE A C 1
ATOM 1023 O O . PHE A 1 123 ? -4.479 -0.932 26.078 1.00 86.94 123 PHE A O 1
ATOM 1030 N N . PRO A 1 124 ? -5.271 -1.224 23.984 1.00 85.69 124 PRO A N 1
ATOM 1031 C CA . PRO A 1 124 ? -3.979 -1.585 23.411 1.00 85.69 124 PRO A CA 1
ATOM 1032 C C . PRO A 1 124 ? -3.026 -0.389 23.369 1.00 85.69 124 PRO A C 1
ATOM 1034 O O . PRO A 1 124 ? -3.464 0.757 23.300 1.00 85.69 124 PRO A O 1
ATOM 1037 N N . ASP A 1 125 ? -1.719 -0.665 23.334 1.00 86.19 125 ASP A N 1
ATOM 1038 C CA . ASP A 1 125 ? -0.675 0.368 23.246 1.00 86.19 125 ASP A CA 1
ATOM 1039 C C . ASP A 1 125 ? -0.610 1.041 21.862 1.00 86.19 125 ASP A C 1
ATOM 1041 O O . ASP A 1 125 ? -0.168 2.184 21.742 1.00 86.19 125 ASP A O 1
ATOM 1045 N N . SER A 1 126 ? -1.081 0.358 20.811 1.00 86.38 126 SER A N 1
ATOM 1046 C CA . SER A 1 126 ? -1.223 0.934 19.471 1.00 86.38 126 SER A CA 1
ATOM 1047 C C . SER A 1 126 ? -2.652 1.430 19.247 1.00 86.38 126 SER A C 1
ATOM 1049 O O . SER A 1 126 ? -3.597 0.647 19.130 1.00 86.38 126 SER A O 1
ATOM 1051 N N . TYR A 1 127 ? -2.800 2.752 19.196 1.00 90.38 127 TYR A N 1
ATOM 1052 C CA . TYR A 1 127 ? -4.079 3.447 19.056 1.00 90.38 127 TYR A CA 1
ATOM 1053 C C . TYR A 1 127 ? -3.936 4.724 18.228 1.00 90.38 127 TYR A C 1
ATOM 1055 O O . TYR A 1 127 ? -2.858 5.320 18.149 1.00 90.38 127 TYR A O 1
ATOM 1063 N N . TYR A 1 128 ? -5.035 5.200 17.654 1.00 90.62 128 TYR A N 1
ATOM 1064 C CA . TYR A 1 128 ? -5.125 6.547 17.089 1.00 90.62 128 TYR A CA 1
ATOM 1065 C C . TYR A 1 128 ? -5.573 7.526 18.165 1.00 90.62 128 TYR A C 1
ATOM 1067 O O . TYR A 1 128 ? -6.331 7.149 19.052 1.00 90.62 128 TYR A O 1
ATOM 1075 N N . GLU A 1 129 ? -5.076 8.760 18.117 1.00 91.81 129 GLU A N 1
ATOM 1076 C CA . GLU A 1 129 ? -5.403 9.798 19.094 1.00 91.81 129 GLU A CA 1
ATOM 1077 C C . GLU A 1 129 ? -5.641 11.122 18.375 1.00 91.81 129 GLU A C 1
ATOM 1079 O O . GLU A 1 129 ? -4.870 11.480 17.482 1.00 91.81 129 GLU A O 1
ATOM 1084 N N . PHE A 1 130 ? -6.693 11.832 18.775 1.00 91.62 130 PHE A N 1
ATOM 1085 C CA . PHE A 1 130 ? -6.963 13.197 18.338 1.00 91.62 130 PHE A CA 1
ATOM 1086 C C . PHE A 1 130 ? -7.599 14.004 19.472 1.00 91.62 130 PHE A C 1
ATOM 1088 O O . PHE A 1 130 ? -8.151 13.452 20.429 1.00 91.62 130 PHE A O 1
ATOM 1095 N N . GLU A 1 131 ? -7.511 15.324 19.364 1.00 89.25 131 GLU A N 1
ATOM 1096 C CA . GLU A 1 131 ? -8.030 16.257 20.359 1.00 89.25 131 GLU A CA 1
ATOM 1097 C C . GLU A 1 131 ? -9.154 17.099 19.761 1.00 89.25 131 GLU A C 1
ATOM 1099 O O . GLU A 1 131 ? -9.039 17.622 18.652 1.00 89.25 131 GLU A O 1
ATOM 1104 N N . THR A 1 132 ? -10.242 17.254 20.513 1.00 84.00 132 THR A N 1
ATOM 1105 C CA . THR A 1 132 ? -11.366 18.116 20.146 1.00 84.00 132 THR A CA 1
ATOM 1106 C C . THR A 1 132 ? -11.817 18.937 21.355 1.00 84.00 132 THR A C 1
ATOM 1108 O O . THR A 1 132 ? -12.429 18.452 22.312 1.00 84.00 132 THR A O 1
ATOM 1111 N N . GLY A 1 133 ? -11.447 20.221 21.350 1.00 81.62 133 GLY A N 1
ATOM 1112 C CA . GLY A 1 133 ? -11.718 21.140 22.455 1.00 81.62 133 GLY A CA 1
ATOM 1113 C C . GLY A 1 133 ? -11.103 20.652 23.782 1.00 81.62 133 GLY A C 1
ATOM 1114 O O . GLY A 1 133 ? -9.892 20.468 23.847 1.00 81.62 133 GLY A O 1
ATOM 1115 N N . PRO A 1 134 ? -11.894 20.463 24.860 1.00 81.50 134 PRO A N 1
ATOM 1116 C CA . PRO A 1 134 ? -11.389 20.022 26.163 1.00 81.50 134 PRO A CA 1
ATOM 1117 C C . PRO A 1 134 ? -11.278 18.491 26.312 1.00 81.50 134 PRO A C 1
ATOM 1119 O O . PRO A 1 134 ? -11.122 18.012 27.443 1.00 81.50 134 PRO A O 1
ATOM 1122 N N . VAL A 1 135 ? -11.429 17.728 25.222 1.00 85.62 135 VAL A N 1
ATOM 1123 C CA . VAL A 1 135 ? -11.462 16.259 25.228 1.00 85.62 135 VAL A CA 1
ATOM 1124 C C . VAL A 1 135 ? -10.390 15.696 24.296 1.00 85.62 135 VAL A C 1
ATOM 1126 O O . VAL A 1 135 ? -10.329 16.062 23.125 1.00 85.62 135 VAL A O 1
ATOM 1129 N N . SER A 1 136 ? -9.588 14.764 24.804 1.00 90.00 136 SER A N 1
ATOM 1130 C CA . SER A 1 136 ? -8.709 13.907 24.001 1.00 90.00 136 SER A CA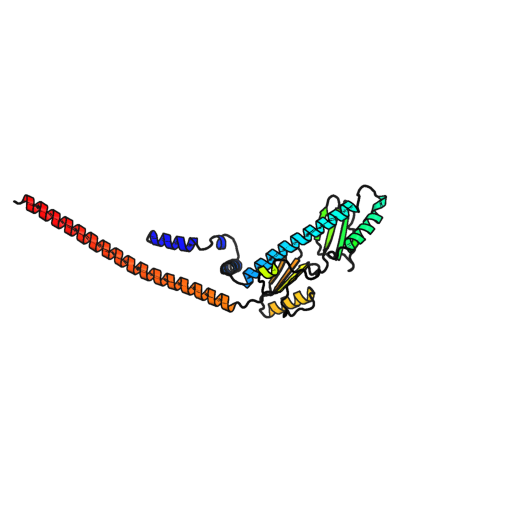 1
ATOM 1131 C C . SER A 1 136 ? -9.378 12.544 23.826 1.00 90.00 136 SER A C 1
ATOM 1133 O O . SER A 1 136 ? -9.951 12.012 24.781 1.00 90.00 136 SER A O 1
ATOM 1135 N N . ILE A 1 137 ? -9.322 11.969 22.627 1.00 91.12 137 ILE A N 1
ATOM 1136 C CA . ILE A 1 137 ? -9.926 10.667 22.320 1.00 91.12 137 ILE A CA 1
ATOM 1137 C C . ILE A 1 137 ? -8.858 9.735 21.779 1.00 91.12 137 ILE A C 1
ATOM 1139 O O . ILE A 1 137 ? -8.115 10.107 20.874 1.00 91.12 137 ILE A O 1
ATOM 1143 N N . ARG A 1 138 ? -8.842 8.499 22.279 1.00 93.31 138 ARG A N 1
ATOM 1144 C CA . ARG A 1 138 ? -8.104 7.388 21.682 1.00 93.31 138 ARG A CA 1
ATOM 1145 C C . ARG A 1 138 ? -9.067 6.379 21.102 1.00 93.31 138 ARG A C 1
ATOM 1147 O O . ARG A 1 138 ? -10.067 6.058 21.735 1.00 93.31 138 ARG A O 1
ATOM 1154 N N . TYR A 1 139 ? -8.760 5.853 19.929 1.00 92.50 139 TYR A N 1
ATOM 1155 C CA . TYR A 1 139 ? -9.598 4.852 19.288 1.00 92.50 139 TYR A CA 1
ATOM 1156 C C . TYR A 1 139 ? -8.775 3.796 18.558 1.00 92.50 139 TYR A C 1
ATOM 1158 O O . TYR A 1 139 ? -7.635 4.021 18.142 1.00 92.50 139 TYR A O 1
ATOM 1166 N N . VAL A 1 140 ? -9.387 2.628 18.406 1.00 92.56 140 VAL A N 1
ATOM 1167 C CA . VAL A 1 140 ? -8.843 1.476 17.688 1.00 92.56 140 VAL A CA 1
ATOM 1168 C C . VAL A 1 140 ? -9.873 1.057 16.655 1.00 92.56 140 VAL A C 1
ATOM 1170 O O . VAL A 1 140 ? -11.067 0.980 16.957 1.00 92.56 140 VAL A O 1
ATOM 1173 N N . PHE A 1 141 ? -9.427 0.816 15.427 1.00 91.81 141 PHE A N 1
ATOM 1174 C CA . PHE A 1 141 ? -10.312 0.323 14.380 1.00 91.81 141 PHE A CA 1
ATOM 1175 C C . PHE A 1 141 ? -10.653 -1.146 14.604 1.00 91.81 141 PHE A C 1
ATOM 1177 O O . PHE A 1 141 ? -9.844 -1.916 15.109 1.00 91.81 141 PHE A O 1
ATOM 1184 N N . ARG A 1 142 ? -11.851 -1.536 14.186 1.00 90.50 142 ARG A N 1
ATOM 1185 C CA . ARG A 1 142 ? -12.243 -2.936 14.047 1.00 90.50 142 ARG A CA 1
ATOM 1186 C C . ARG A 1 142 ? -11.821 -3.460 12.676 1.00 90.50 142 ARG A C 1
ATOM 1188 O O . ARG A 1 142 ? -11.611 -2.679 11.752 1.00 90.50 142 ARG A O 1
ATOM 1195 N N . ASN A 1 143 ? -11.750 -4.785 12.537 1.00 89.25 143 ASN A N 1
ATOM 1196 C CA . ASN A 1 143 ? -11.715 -5.433 11.226 1.00 89.25 143 ASN A CA 1
ATOM 1197 C C . ASN A 1 143 ? -12.904 -4.958 10.386 1.00 89.25 143 ASN A C 1
ATOM 1199 O O . ASN A 1 143 ? -14.055 -5.262 10.707 1.00 89.25 143 ASN A O 1
ATOM 1203 N N . LEU A 1 144 ? -12.615 -4.227 9.316 1.00 86.75 144 LEU A N 1
ATOM 1204 C CA . LEU A 1 144 ? -13.604 -3.790 8.350 1.00 86.75 144 LEU A CA 1
ATOM 1205 C C . LEU A 1 144 ? -13.852 -4.910 7.341 1.00 86.75 144 LEU A C 1
ATOM 1207 O O . LEU A 1 144 ? -12.941 -5.623 6.913 1.00 86.75 144 LEU A O 1
ATOM 1211 N N . SER A 1 145 ? -15.115 -5.065 6.955 1.00 83.06 145 SER A N 1
ATOM 1212 C CA . SER A 1 145 ? -15.480 -5.956 5.863 1.00 83.06 145 SER A CA 1
ATOM 1213 C C . SER A 1 145 ? -14.878 -5.465 4.544 1.00 83.06 145 SER A C 1
ATOM 1215 O O . SER A 1 145 ? -14.521 -4.296 4.381 1.00 83.06 145 SER A O 1
ATOM 1217 N N . TYR A 1 146 ? -14.757 -6.382 3.586 1.00 80.50 146 TYR A N 1
ATOM 1218 C CA . TYR A 1 146 ? -14.226 -6.075 2.263 1.00 80.50 146 TYR A CA 1
ATOM 1219 C C . TYR A 1 146 ? -14.944 -4.889 1.619 1.00 80.50 146 TYR A C 1
ATOM 1221 O O . TYR A 1 146 ? -16.149 -4.943 1.357 1.00 80.50 146 TYR A O 1
ATOM 1229 N N . ARG A 1 147 ? -14.180 -3.840 1.309 1.00 78.81 147 ARG A N 1
ATOM 1230 C CA . ARG A 1 147 ? -14.670 -2.657 0.608 1.00 78.81 147 ARG A CA 1
ATOM 1231 C C . ARG A 1 147 ? -13.854 -2.445 -0.672 1.00 78.81 147 ARG A C 1
ATOM 1233 O O . ARG A 1 147 ? -12.753 -1.900 -0.594 1.00 78.81 147 ARG A O 1
ATOM 1240 N N . PRO A 1 148 ? -14.369 -2.841 -1.850 1.00 77.44 148 PRO A N 1
ATOM 1241 C CA . PRO A 1 148 ? -13.701 -2.530 -3.104 1.00 77.44 148 PRO A CA 1
ATOM 1242 C C . PRO A 1 148 ? -13.719 -1.015 -3.322 1.00 77.44 148 PRO A C 1
ATOM 1244 O O . PRO A 1 148 ? -14.777 -0.387 -3.234 1.00 77.44 148 PRO A O 1
ATOM 1247 N N . LEU A 1 149 ? -12.561 -0.412 -3.604 1.00 81.69 149 LEU A N 1
ATOM 1248 C CA . LEU A 1 149 ? -12.523 1.008 -3.958 1.00 81.69 149 LEU A CA 1
ATOM 1249 C C . LEU A 1 149 ? -12.997 1.187 -5.410 1.00 81.69 149 LEU A C 1
ATOM 1251 O O . LEU A 1 149 ? -12.677 0.346 -6.258 1.00 81.69 149 LEU A O 1
ATOM 1255 N N . PRO A 1 150 ? -13.679 2.301 -5.741 1.00 74.62 150 PRO A N 1
ATOM 1256 C CA . PRO A 1 150 ? -14.265 2.527 -7.068 1.00 74.62 150 PRO A CA 1
ATOM 1257 C C . PRO A 1 150 ? -13.280 2.381 -8.237 1.00 74.62 150 PRO A C 1
ATOM 1259 O O . PRO A 1 150 ? -13.673 2.027 -9.343 1.00 74.62 150 PRO A O 1
ATOM 1262 N N . LYS A 1 151 ? -11.986 2.617 -7.989 1.00 75.38 151 LYS A N 1
ATOM 1263 C CA . LYS A 1 151 ? -10.929 2.637 -9.009 1.00 75.38 151 LYS A CA 1
ATOM 1264 C C . LYS A 1 151 ? -10.193 1.308 -9.190 1.00 75.38 151 LYS A C 1
ATOM 1266 O O . LYS A 1 151 ? -9.292 1.231 -10.018 1.00 75.38 151 LYS A O 1
ATOM 1271 N N . TRP A 1 152 ? -10.529 0.241 -8.459 1.00 79.62 152 TRP A N 1
ATOM 1272 C CA . TRP A 1 152 ? -9.748 -1.007 -8.531 1.00 79.62 152 TRP A CA 1
ATOM 1273 C C . TRP A 1 152 ? -9.662 -1.605 -9.938 1.00 79.62 152 TRP A C 1
ATOM 1275 O O . TRP A 1 152 ? -8.587 -2.048 -10.342 1.00 79.62 152 TRP A O 1
ATOM 1285 N N . GLY A 1 153 ? -10.769 -1.588 -10.687 1.00 72.50 153 GLY A N 1
ATOM 1286 C CA . GLY A 1 153 ? -10.802 -2.090 -12.064 1.00 72.50 153 GLY A CA 1
ATOM 1287 C C . GLY A 1 153 ? -9.981 -1.238 -13.038 1.00 72.50 153 GLY A C 1
ATOM 1288 O O . GLY A 1 153 ? -9.349 -1.772 -13.947 1.00 72.50 153 GLY A O 1
ATOM 1289 N N . GLU A 1 154 ? -9.932 0.077 -12.821 1.00 82.56 154 GLU A N 1
ATOM 1290 C CA . GLU A 1 154 ? -9.174 1.018 -13.655 1.00 82.56 154 GLU A CA 1
ATOM 1291 C C . GLU A 1 154 ? -7.666 0.913 -13.416 1.00 82.56 154 GLU A C 1
ATOM 1293 O O . GLU A 1 154 ? -6.872 1.029 -14.350 1.00 82.56 154 GLU A O 1
ATOM 1298 N N . LEU A 1 155 ? -7.271 0.644 -12.170 1.00 81.44 155 LEU A N 1
ATOM 1299 C CA . LEU A 1 155 ? -5.871 0.588 -11.751 1.00 81.44 155 LEU A CA 1
ATOM 1300 C C . LEU A 1 155 ? -5.150 -0.689 -12.198 1.00 81.44 155 LEU A C 1
ATOM 1302 O O . LEU A 1 155 ? -3.929 -0.755 -12.083 1.00 81.44 155 LEU A O 1
ATOM 1306 N N . LYS A 1 156 ? -5.884 -1.688 -12.718 1.00 82.25 156 LYS A N 1
ATOM 1307 C CA . LYS A 1 156 ? -5.343 -2.948 -13.270 1.00 82.25 156 LYS A CA 1
ATOM 1308 C C . LYS A 1 156 ? -4.316 -3.631 -12.354 1.00 82.25 156 LYS A C 1
ATOM 1310 O O . LYS A 1 156 ? -3.371 -4.255 -12.831 1.00 82.25 156 LYS A O 1
ATOM 1315 N N . LEU A 1 157 ? -4.522 -3.510 -11.044 1.00 86.62 157 LEU A N 1
ATOM 1316 C CA . LEU A 1 157 ? -3.671 -4.095 -10.012 1.00 86.62 157 LEU A CA 1
ATOM 1317 C C . LEU A 1 157 ? -3.672 -5.622 -10.169 1.00 86.62 157 LEU A C 1
ATOM 1319 O O . LEU A 1 157 ? -4.745 -6.233 -10.104 1.00 86.62 157 LEU A O 1
ATOM 1323 N N . GLN A 1 158 ? -2.510 -6.243 -10.360 1.00 86.25 158 GLN A N 1
ATOM 1324 C CA . GLN A 1 158 ? -2.395 -7.702 -10.482 1.00 86.25 158 GLN A CA 1
ATOM 1325 C C . GLN A 1 158 ? -2.051 -8.366 -9.150 1.00 86.25 158 GLN A C 1
ATOM 1327 O O . GLN A 1 158 ? -2.457 -9.502 -8.909 1.00 86.25 158 GLN A O 1
ATOM 1332 N N . GLY A 1 159 ? -1.334 -7.655 -8.280 1.00 87.44 159 GLY A N 1
ATOM 1333 C CA . GLY A 1 159 ? -0.940 -8.140 -6.969 1.00 87.44 159 GLY A CA 1
ATOM 1334 C C . GLY A 1 159 ? -2.099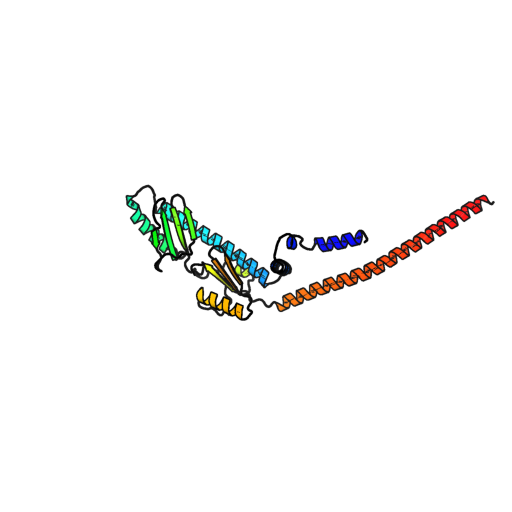 -8.228 -5.979 1.00 87.44 159 GLY A C 1
ATOM 1335 O O . GLY A 1 159 ? -3.198 -7.682 -6.180 1.00 87.44 159 GLY A O 1
ATOM 1336 N N . SER A 1 160 ? -1.804 -8.920 -4.882 1.00 90.69 160 SER A N 1
ATOM 1337 C CA . SER A 1 160 ? -2.626 -8.937 -3.678 1.00 90.69 160 SER A CA 1
ATOM 1338 C C . SER A 1 160 ? -2.018 -8.003 -2.637 1.00 90.69 160 SER A C 1
ATOM 1340 O O . SER A 1 160 ? -0.797 -7.923 -2.506 1.00 90.69 160 SER A O 1
ATOM 1342 N N . PHE A 1 161 ? -2.850 -7.291 -1.887 1.00 91.88 161 PHE A N 1
ATOM 1343 C CA . PHE A 1 161 ? -2.387 -6.482 -0.767 1.00 91.88 161 PHE A CA 1
ATOM 1344 C C . PHE A 1 161 ? -3.370 -6.525 0.393 1.00 91.88 161 PHE A C 1
ATOM 1346 O O . PHE A 1 161 ? -4.582 -6.645 0.195 1.00 91.88 161 PHE A O 1
ATOM 1353 N N . LEU A 1 162 ? -2.831 -6.404 1.601 1.00 93.06 162 LEU A N 1
ATOM 1354 C CA . LEU A 1 162 ? -3.590 -6.353 2.840 1.00 93.06 162 LEU A CA 1
ATOM 1355 C C . LEU A 1 162 ? -3.065 -5.205 3.693 1.00 93.06 162 LEU A C 1
ATOM 1357 O O . LEU A 1 162 ? -1.863 -5.089 3.921 1.00 93.06 162 LEU A O 1
ATOM 1361 N N . LEU A 1 163 ? -3.981 -4.363 4.149 1.00 92.62 163 LEU A N 1
ATOM 1362 C CA . LEU A 1 163 ? -3.714 -3.205 4.979 1.00 92.62 163 LEU A CA 1
ATOM 1363 C C . LEU A 1 163 ? -4.298 -3.440 6.365 1.00 92.62 163 LEU A C 1
ATOM 1365 O O . LEU A 1 163 ? -5.516 -3.554 6.525 1.00 92.62 163 LEU A O 1
ATOM 1369 N N . PHE A 1 164 ? -3.425 -3.451 7.360 1.00 92.25 164 PHE A N 1
ATOM 1370 C CA . PHE A 1 164 ? -3.773 -3.609 8.758 1.00 92.25 164 PHE A CA 1
ATOM 1371 C C . PHE A 1 164 ? -3.458 -2.343 9.552 1.00 92.25 164 PHE A C 1
ATOM 1373 O O . PHE A 1 164 ? -2.528 -1.602 9.243 1.00 92.25 164 PHE A O 1
ATOM 1380 N N . SER A 1 165 ? -4.203 -2.106 10.623 1.00 90.94 165 SER A N 1
ATOM 1381 C CA . SER A 1 165 ? -3.718 -1.302 11.738 1.00 90.94 165 SER A CA 1
ATOM 1382 C C . SER A 1 165 ? -2.685 -2.109 12.523 1.00 90.94 165 SER A C 1
ATOM 1384 O O . SER A 1 165 ? -2.777 -3.328 12.619 1.00 90.94 165 SER A O 1
ATOM 1386 N N . GLU A 1 166 ? -1.736 -1.427 13.152 1.00 86.62 166 GLU A N 1
ATOM 1387 C CA . GLU A 1 166 ? -0.743 -2.021 14.056 1.00 86.62 166 GLU A CA 1
ATOM 1388 C C . GLU A 1 166 ? -1.390 -2.729 15.274 1.00 86.62 166 GLU A C 1
ATOM 1390 O O . GLU A 1 166 ? -0.817 -3.658 15.838 1.00 86.62 166 GLU A O 1
ATOM 1395 N N . SER A 1 167 ? -2.644 -2.389 15.601 1.00 83.44 167 SER A N 1
ATOM 1396 C CA . SER A 1 167 ? -3.506 -3.124 16.546 1.00 83.44 167 SER A CA 1
ATOM 1397 C C . SER A 1 167 ? -3.995 -4.498 16.042 1.00 83.44 167 SER A C 1
ATOM 1399 O O . SER A 1 167 ? -4.631 -5.243 16.788 1.00 83.44 167 SER A O 1
ATOM 1401 N N . GLY A 1 168 ? -3.701 -4.854 14.789 1.00 83.06 168 GLY A N 1
ATOM 1402 C CA . GLY A 1 168 ? -4.112 -6.101 14.144 1.00 83.06 168 GLY A CA 1
ATOM 1403 C C . GLY A 1 168 ? -5.413 -6.015 13.350 1.00 83.06 168 GLY A C 1
ATOM 1404 O O . GLY A 1 168 ? -5.843 -7.022 12.790 1.00 83.06 168 GLY A O 1
ATOM 1405 N N . ALA A 1 169 ? -6.038 -4.837 13.285 1.00 88.25 169 ALA A N 1
ATOM 1406 C CA . ALA A 1 169 ? -7.310 -4.666 12.600 1.00 88.25 169 ALA A CA 1
ATOM 1407 C C . ALA A 1 169 ? -7.150 -4.609 11.074 1.00 88.25 169 ALA A C 1
ATOM 1409 O O . ALA A 1 169 ? -6.420 -3.758 10.573 1.00 88.25 169 ALA A O 1
ATOM 1410 N N . LEU A 1 170 ? -7.849 -5.457 10.321 1.00 91.56 170 LEU A N 1
ATOM 1411 C CA . LEU A 1 170 ? -7.872 -5.410 8.859 1.00 91.56 170 LEU A CA 1
ATOM 1412 C C . LEU A 1 170 ? -8.700 -4.214 8.376 1.00 91.56 170 LEU A C 1
ATOM 1414 O O . LEU A 1 170 ? -9.902 -4.157 8.621 1.00 91.56 170 LEU A O 1
ATOM 1418 N N . LEU A 1 171 ? -8.072 -3.270 7.678 1.00 90.50 171 LEU A N 1
ATOM 1419 C CA . LEU A 1 171 ? -8.717 -2.035 7.218 1.00 90.50 171 LEU A CA 1
ATOM 1420 C C . LEU A 1 171 ? -9.127 -2.106 5.747 1.00 90.50 171 LEU A C 1
ATOM 1422 O O . LEU A 1 171 ? -10.187 -1.616 5.371 1.00 90.50 171 LEU A O 1
ATOM 1426 N N . LEU A 1 172 ? -8.276 -2.693 4.906 1.00 91.44 172 LEU A N 1
ATOM 1427 C CA . LEU A 1 172 ? -8.507 -2.806 3.469 1.00 91.44 172 LEU A CA 1
ATOM 1428 C C . LEU A 1 172 ? -7.748 -4.012 2.926 1.00 91.44 172 LEU A C 1
ATOM 1430 O O . LEU A 1 172 ? -6.628 -4.282 3.346 1.00 91.44 172 LEU A O 1
ATOM 1434 N N . TYR A 1 173 ? -8.315 -4.721 1.958 1.00 91.44 173 TYR A N 1
ATOM 1435 C CA . TYR A 1 173 ? -7.583 -5.774 1.266 1.00 91.44 173 TYR A CA 1
ATOM 1436 C C . TYR A 1 173 ? -8.090 -5.972 -0.146 1.00 91.44 173 TYR A C 1
ATOM 1438 O O . TYR A 1 173 ? -9.279 -5.826 -0.403 1.00 91.44 173 TYR A O 1
ATOM 1446 N N . LYS A 1 174 ? -7.195 -6.392 -1.033 1.00 90.81 174 LYS A N 1
ATOM 1447 C CA . LYS A 1 174 ? -7.521 -6.937 -2.347 1.00 90.81 174 LYS A CA 1
ATOM 1448 C C . LYS A 1 174 ? -6.719 -8.214 -2.516 1.00 90.81 174 LYS A C 1
ATOM 1450 O O . LYS A 1 174 ? -5.494 -8.165 -2.516 1.00 90.81 174 LYS A O 1
ATOM 1455 N N . THR A 1 175 ? -7.401 -9.334 -2.690 1.00 88.38 175 THR A N 1
ATOM 1456 C CA . THR A 1 175 ? -6.772 -10.637 -2.920 1.00 88.38 175 THR A CA 1
ATOM 1457 C C . THR A 1 175 ? -7.150 -11.174 -4.293 1.00 88.38 175 THR A C 1
ATOM 1459 O O . THR A 1 175 ? -8.231 -10.901 -4.823 1.00 88.38 175 THR A O 1
ATOM 1462 N N . THR A 1 176 ? -6.234 -11.913 -4.908 1.00 85.56 176 THR A N 1
ATOM 1463 C CA . THR A 1 176 ? -6.526 -12.725 -6.092 1.00 85.56 176 THR A CA 1
ATOM 1464 C C . THR A 1 176 ? -7.247 -14.015 -5.682 1.00 85.56 176 THR A C 1
ATOM 1466 O O . THR A 1 176 ? -7.043 -14.476 -4.560 1.00 85.56 176 THR A O 1
ATOM 1469 N N . PRO A 1 177 ? -8.047 -14.641 -6.567 1.00 81.94 177 PRO A N 1
ATOM 1470 C CA . PRO A 1 177 ? -8.759 -15.886 -6.251 1.00 81.94 177 PRO A CA 1
ATOM 1471 C C . PRO A 1 177 ? -7.854 -17.018 -5.740 1.00 81.94 177 PRO A C 1
ATOM 1473 O O . PRO A 1 177 ? -8.270 -17.793 -4.886 1.00 81.94 177 PRO A O 1
ATOM 1476 N N . ASP A 1 178 ? -6.610 -17.066 -6.221 1.00 82.75 178 ASP A N 1
ATOM 1477 C CA . ASP A 1 178 ? -5.619 -18.088 -5.865 1.00 82.75 178 ASP A CA 1
ATOM 1478 C C . ASP A 1 178 ? -4.721 -17.686 -4.678 1.00 82.75 178 ASP A C 1
ATOM 1480 O O . ASP A 1 178 ? -3.680 -18.301 -4.447 1.00 82.75 178 ASP A O 1
ATOM 1484 N N . PHE A 1 179 ? -5.063 -16.621 -3.941 1.00 85.25 179 PHE A N 1
ATOM 1485 C CA . PHE A 1 179 ? -4.255 -16.179 -2.803 1.00 85.25 179 PHE A CA 1
ATOM 1486 C C . PHE A 1 179 ? -4.296 -17.232 -1.672 1.00 85.25 179 PHE A C 1
ATOM 1488 O O . PHE A 1 179 ? -5.385 -17.674 -1.300 1.00 85.25 179 PHE A O 1
ATOM 1495 N N . PRO A 1 180 ? -3.140 -17.659 -1.123 1.00 82.44 180 PRO A N 1
ATOM 1496 C CA . PRO A 1 180 ? -3.068 -18.833 -0.247 1.00 82.44 180 PRO A CA 1
ATOM 1497 C C . PRO A 1 180 ? -3.691 -18.611 1.136 1.00 82.44 180 PRO A C 1
ATOM 1499 O O . PRO A 1 180 ? -4.184 -19.562 1.740 1.00 82.44 180 PRO A O 1
ATOM 1502 N N . ILE A 1 181 ? -3.692 -17.368 1.618 1.00 84.25 181 ILE A N 1
ATOM 1503 C CA . ILE A 1 181 ? -4.226 -17.001 2.930 1.00 84.25 181 ILE A CA 1
ATOM 1504 C C . ILE A 1 181 ? -5.738 -16.818 2.816 1.00 84.25 181 ILE A C 1
ATOM 1506 O O . ILE A 1 181 ? -6.213 -15.907 2.130 1.00 84.25 181 ILE A O 1
ATOM 1510 N N . LYS A 1 182 ? -6.490 -17.680 3.504 1.00 81.56 182 LYS A N 1
ATOM 1511 C CA . LYS A 1 182 ? -7.959 -17.602 3.574 1.00 81.56 182 LYS A CA 1
ATOM 1512 C C . LYS A 1 182 ? -8.422 -16.837 4.803 1.00 81.56 182 LYS A C 1
ATOM 1514 O O . LYS A 1 182 ? -9.351 -16.035 4.702 1.00 81.56 182 LYS A O 1
ATOM 1519 N N . ASP A 1 183 ? -7.751 -17.059 5.927 1.00 80.06 183 ASP A N 1
ATOM 1520 C CA . ASP A 1 183 ? -8.024 -16.342 7.159 1.00 80.06 183 ASP A CA 1
ATOM 1521 C C . ASP A 1 183 ? -7.204 -15.051 7.132 1.00 80.06 183 ASP A C 1
ATOM 1523 O O . ASP A 1 183 ? -5.981 -15.045 7.218 1.00 80.06 183 ASP A O 1
ATOM 1527 N N . LEU A 1 184 ? -7.884 -13.917 6.951 1.00 85.56 184 LEU A N 1
ATOM 1528 C CA . LEU A 1 184 ? -7.263 -12.591 6.826 1.00 85.56 184 LEU A CA 1
ATOM 1529 C C . LEU A 1 184 ? -6.756 -12.056 8.184 1.00 85.56 184 LEU A C 1
ATOM 1531 O O . LEU A 1 184 ? -6.893 -10.869 8.485 1.00 85.56 184 LEU A O 1
ATOM 1535 N N . ASP A 1 185 ? -6.207 -12.938 9.020 1.00 87.06 185 ASP A N 1
ATOM 1536 C CA . ASP A 1 185 ? -5.574 -12.614 10.293 1.00 87.06 185 ASP A CA 1
ATOM 1537 C C . ASP A 1 185 ? -4.155 -12.086 10.044 1.00 87.06 185 ASP A C 1
ATOM 1539 O O . ASP A 1 185 ? -3.347 -12.681 9.325 1.00 87.06 185 ASP A O 1
ATOM 1543 N N . ILE A 1 186 ? -3.820 -10.973 10.696 1.00 87.44 186 ILE A N 1
ATOM 1544 C CA . ILE A 1 186 ? -2.495 -10.359 10.639 1.00 87.44 186 ILE A CA 1
ATOM 1545 C C . ILE A 1 186 ? -1.373 -11.337 11.022 1.00 87.44 186 ILE A C 1
ATOM 1547 O O . ILE A 1 186 ? -0.269 -11.242 10.488 1.00 87.44 186 ILE A O 1
ATOM 1551 N N . ARG A 1 187 ? -1.622 -12.290 11.934 1.00 88.31 187 ARG A N 1
ATOM 1552 C CA . ARG A 1 187 ? -0.599 -13.249 12.399 1.00 88.31 187 ARG A CA 1
ATOM 1553 C C . ARG A 1 187 ? -0.191 -14.232 11.309 1.00 88.31 187 ARG A C 1
ATOM 1555 O O . ARG A 1 187 ? 0.999 -14.506 11.137 1.00 88.31 187 ARG A O 1
ATOM 1562 N N . GLU A 1 188 ? -1.173 -14.743 10.579 1.00 88.50 188 GLU A N 1
ATOM 1563 C CA . GLU A 1 188 ? -0.949 -15.627 9.439 1.00 88.50 188 GLU A CA 1
ATOM 1564 C C . GLU A 1 188 ? -0.266 -14.860 8.307 1.00 88.50 188 GLU A C 1
ATOM 1566 O O . GLU A 1 188 ? 0.749 -15.314 7.784 1.00 88.50 188 GLU A O 1
ATOM 1571 N N . VAL A 1 189 ? -0.731 -13.640 8.017 1.00 89.50 189 VAL A N 1
ATOM 1572 C CA . VAL A 1 189 ? -0.138 -12.773 6.988 1.00 89.50 189 VAL A CA 1
ATOM 1573 C C . VAL A 1 189 ? 1.316 -12.424 7.293 1.00 89.50 189 VAL A C 1
ATOM 1575 O O . VAL A 1 189 ? 2.155 -12.494 6.395 1.00 89.50 189 VAL A O 1
ATOM 1578 N N . ARG A 1 190 ? 1.653 -12.098 8.547 1.00 89.00 190 ARG A N 1
ATOM 1579 C CA . ARG A 1 190 ? 3.044 -11.856 8.964 1.00 89.00 190 ARG A CA 1
ATOM 1580 C C . ARG A 1 190 ? 3.904 -13.102 8.797 1.00 89.00 190 ARG A C 1
ATOM 1582 O O . ARG A 1 190 ? 4.988 -13.012 8.229 1.00 89.00 190 ARG A O 1
ATOM 1589 N N . THR A 1 191 ? 3.403 -14.256 9.237 1.00 89.50 191 THR A N 1
ATOM 1590 C CA . THR A 1 191 ? 4.126 -15.532 9.139 1.00 89.50 191 THR A CA 1
ATOM 1591 C C . THR A 1 191 ? 4.392 -15.895 7.678 1.00 89.50 191 THR A C 1
ATOM 1593 O O . THR A 1 191 ? 5.533 -16.159 7.305 1.00 89.50 191 THR A O 1
ATOM 1596 N N . PHE A 1 192 ? 3.367 -15.802 6.830 1.00 88.81 192 PHE A N 1
ATOM 1597 C CA . PHE A 1 192 ? 3.478 -16.031 5.393 1.00 88.81 192 PHE A CA 1
ATOM 1598 C C . PHE A 1 192 ? 4.427 -15.029 4.723 1.00 88.81 192 PHE A C 1
ATOM 1600 O O . PHE A 1 192 ? 5.271 -15.414 3.920 1.00 88.81 192 PHE A O 1
ATOM 1607 N N . SER A 1 193 ? 4.348 -13.744 5.084 1.00 87.94 193 SER A N 1
ATOM 1608 C CA . SER A 1 193 ? 5.250 -12.707 4.570 1.00 87.94 193 SER A CA 1
ATOM 1609 C C . SER A 1 193 ? 6.714 -12.979 4.923 1.00 87.94 193 SER A C 1
ATOM 1611 O O . SER A 1 193 ? 7.596 -12.718 4.103 1.00 87.94 193 SER A O 1
ATOM 1613 N N . GLU A 1 194 ? 6.994 -13.442 6.140 1.00 88.94 194 GLU A N 1
ATOM 1614 C CA . GLU A 1 194 ? 8.350 -13.789 6.567 1.00 88.94 194 GLU A CA 1
ATOM 1615 C C . GLU A 1 194 ? 8.854 -15.061 5.889 1.00 88.94 194 GLU A C 1
ATOM 1617 O O . GLU A 1 194 ? 10.027 -15.141 5.515 1.00 88.94 194 GLU A O 1
ATOM 1622 N N . GLU A 1 195 ? 7.981 -16.052 5.735 1.00 87.56 195 GLU A N 1
ATOM 1623 C CA . GLU A 1 195 ? 8.299 -17.309 5.074 1.00 87.56 195 GLU A CA 1
ATOM 1624 C C . GLU A 1 195 ? 8.593 -17.098 3.589 1.00 87.56 195 GLU A C 1
ATOM 1626 O O . GLU A 1 195 ? 9.645 -17.527 3.118 1.00 87.56 195 GLU A O 1
ATOM 1631 N N . ASP A 1 196 ? 7.746 -16.370 2.864 1.00 84.50 196 ASP A N 1
ATOM 1632 C CA . ASP A 1 196 ? 7.964 -16.090 1.442 1.00 84.50 196 ASP A CA 1
ATOM 1633 C C . ASP A 1 196 ? 9.264 -15.298 1.235 1.00 84.50 196 ASP A C 1
ATOM 1635 O O . ASP A 1 196 ? 10.093 -15.650 0.396 1.00 84.50 196 ASP A O 1
ATOM 1639 N N . LYS A 1 197 ? 9.547 -14.317 2.105 1.00 85.25 197 LYS A N 1
ATOM 1640 C CA . LYS A 1 197 ? 10.822 -13.583 2.090 1.00 85.25 197 LYS A CA 1
ATOM 1641 C C . LYS A 1 197 ? 12.039 -14.498 2.300 1.00 85.25 197 LYS A C 1
ATOM 1643 O O . LYS A 1 197 ? 13.064 -14.298 1.647 1.00 85.25 197 LYS A O 1
ATOM 1648 N N . LYS A 1 198 ? 11.954 -15.504 3.182 1.00 85.50 198 LYS A N 1
ATOM 1649 C CA . LYS A 1 198 ? 13.033 -16.496 3.393 1.00 85.50 198 LYS A CA 1
ATOM 1650 C C . LYS A 1 198 ? 13.257 -17.381 2.167 1.00 85.50 198 LYS A C 1
ATOM 1652 O O . LYS A 1 198 ? 14.395 -17.759 1.901 1.00 85.50 198 LYS A O 1
ATOM 1657 N N . HIS A 1 199 ? 12.203 -17.670 1.411 1.00 81.25 199 HIS A N 1
ATOM 1658 C CA . HIS A 1 199 ? 12.265 -18.472 0.188 1.00 81.25 199 HIS A CA 1
ATOM 1659 C C . HIS A 1 199 ? 12.638 -17.657 -1.065 1.00 81.25 199 HIS A C 1
ATOM 1661 O O . HIS A 1 199 ? 12.605 -18.182 -2.176 1.00 81.25 199 HIS A O 1
ATOM 1667 N N . GLY A 1 200 ? 13.041 -16.389 -0.903 1.00 70.81 200 GLY A N 1
ATOM 1668 C CA . GLY A 1 200 ? 13.426 -15.509 -2.011 1.00 70.81 200 GLY A CA 1
ATOM 1669 C C . GLY A 1 200 ? 12.245 -14.827 -2.707 1.00 70.81 200 GLY A C 1
ATOM 1670 O O . GLY A 1 200 ? 12.418 -14.258 -3.786 1.00 70.81 200 GLY A O 1
ATOM 1671 N N . GLY A 1 201 ? 11.058 -14.873 -2.104 1.00 73.75 201 GLY A N 1
ATOM 1672 C CA . GLY A 1 201 ? 9.874 -14.149 -2.541 1.00 73.75 201 GLY A CA 1
ATOM 1673 C C . GLY A 1 201 ? 10.030 -12.633 -2.414 1.00 73.75 201 GLY A C 1
ATOM 1674 O O . GLY A 1 201 ? 10.726 -12.109 -1.539 1.00 73.75 201 GLY A O 1
ATOM 1675 N N . ASN A 1 202 ? 9.365 -11.905 -3.311 1.00 70.50 202 ASN A N 1
ATOM 1676 C CA . ASN A 1 202 ? 9.391 -10.442 -3.381 1.00 70.50 202 ASN A CA 1
ATOM 1677 C C . ASN A 1 202 ? 8.287 -9.818 -2.509 1.00 70.50 202 ASN A C 1
ATOM 1679 O O . ASN A 1 202 ? 7.484 -9.020 -2.993 1.00 70.50 202 ASN A O 1
ATOM 1683 N N . VAL A 1 203 ? 8.232 -10.168 -1.222 1.00 77.56 203 VAL A N 1
ATOM 1684 C CA . VAL A 1 203 ? 7.287 -9.531 -0.290 1.00 77.56 203 VAL A CA 1
ATOM 1685 C C . VAL A 1 203 ? 7.867 -8.238 0.249 1.00 77.56 203 VAL A C 1
ATOM 1687 O O . VAL A 1 203 ? 9.010 -8.191 0.718 1.00 77.56 203 VAL A O 1
ATOM 1690 N N . LYS A 1 204 ? 7.054 -7.181 0.230 1.00 76.75 204 LYS A N 1
ATOM 1691 C CA . LYS A 1 204 ? 7.386 -5.918 0.884 1.00 76.75 204 LYS A CA 1
ATOM 1692 C C . LYS A 1 204 ? 6.342 -5.589 1.941 1.00 76.75 204 LYS A C 1
ATOM 1694 O O . LYS A 1 204 ? 5.143 -5.628 1.673 1.00 76.75 204 LYS A O 1
ATOM 1699 N N . ASN A 1 205 ? 6.833 -5.261 3.132 1.00 81.25 205 ASN A N 1
ATOM 1700 C CA . ASN A 1 205 ? 6.039 -4.748 4.237 1.00 81.25 205 ASN A CA 1
ATOM 1701 C C . ASN A 1 205 ? 6.370 -3.261 4.412 1.00 81.25 205 ASN A C 1
ATOM 1703 O O . ASN A 1 205 ? 7.546 -2.902 4.529 1.00 81.25 205 ASN A O 1
ATOM 1707 N N . PHE A 1 206 ? 5.340 -2.417 4.413 1.00 81.62 206 PHE A N 1
ATOM 1708 C CA . PHE A 1 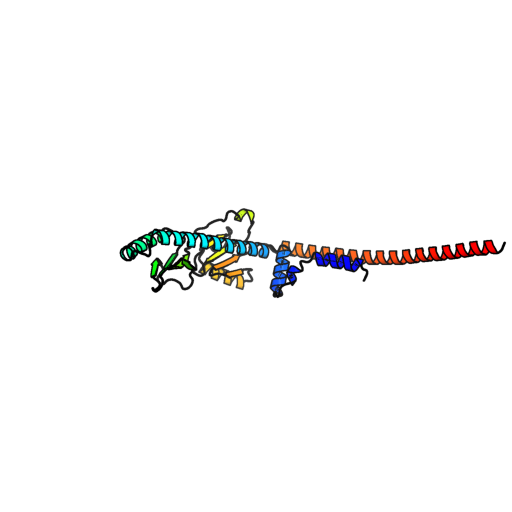206 ? 5.450 -1.005 4.760 1.00 81.62 206 PHE A CA 1
ATOM 1709 C C . PHE A 1 206 ? 4.744 -0.762 6.080 1.00 81.62 206 PHE A C 1
ATOM 1711 O O . PHE A 1 206 ? 3.530 -0.913 6.169 1.00 81.62 206 PHE A O 1
ATOM 1718 N N . SER A 1 207 ? 5.512 -0.350 7.082 1.00 82.06 207 SER A N 1
ATOM 1719 C CA . SER A 1 207 ? 4.978 0.089 8.363 1.00 82.06 207 SER A CA 1
ATOM 1720 C C . SER A 1 207 ? 5.079 1.606 8.433 1.00 82.06 207 SER A C 1
ATOM 1722 O O . SER A 1 207 ? 6.176 2.149 8.566 1.00 82.06 207 SER A O 1
ATOM 1724 N N . GLU A 1 208 ? 3.946 2.295 8.320 1.00 78.06 208 GLU A N 1
ATOM 1725 C CA . GLU A 1 208 ? 3.876 3.755 8.408 1.00 78.06 208 GLU A CA 1
ATOM 1726 C C . GLU A 1 208 ? 2.603 4.177 9.156 1.00 78.06 208 GLU A C 1
ATOM 1728 O O . GLU A 1 208 ? 1.539 3.583 8.990 1.00 78.06 208 GLU A O 1
ATOM 1733 N N . ASN A 1 209 ? 2.698 5.204 10.007 1.00 78.81 209 ASN A N 1
ATOM 1734 C CA . ASN A 1 209 ? 1.552 5.835 10.678 1.00 78.81 209 ASN A CA 1
ATOM 1735 C C . ASN A 1 209 ? 0.598 4.880 11.433 1.00 78.81 209 ASN A C 1
ATOM 1737 O O . ASN A 1 209 ? -0.621 5.082 11.390 1.00 78.81 209 ASN A O 1
ATOM 1741 N N . LYS A 1 210 ? 1.147 3.892 12.163 1.00 82.81 210 LYS A N 1
ATOM 1742 C CA . LYS A 1 210 ? 0.396 2.867 12.930 1.00 82.81 210 LYS A CA 1
ATOM 1743 C C . LYS A 1 210 ? -0.424 1.915 12.045 1.00 82.81 210 LYS A C 1
ATOM 1745 O O . LYS A 1 210 ? -1.433 1.344 12.474 1.00 82.81 210 LYS A O 1
ATOM 1750 N N . THR A 1 211 ? 0.008 1.757 10.797 1.00 87.44 211 THR A N 1
ATOM 1751 C CA . THR A 1 211 ? -0.544 0.808 9.829 1.00 87.44 211 THR A CA 1
ATOM 1752 C C . THR A 1 211 ? 0.555 -0.022 9.190 1.00 87.44 211 THR A C 1
ATOM 1754 O O . THR A 1 211 ? 1.667 0.462 8.988 1.00 87.44 211 THR A O 1
ATOM 1757 N N . GLU A 1 212 ? 0.219 -1.266 8.867 1.00 91.38 212 GLU A N 1
ATOM 1758 C CA . GLU A 1 212 ? 1.071 -2.222 8.170 1.00 91.38 212 GLU A CA 1
ATOM 1759 C C . GLU A 1 212 ? 0.421 -2.605 6.843 1.00 91.38 212 GLU A C 1
ATOM 1761 O O . GLU A 1 212 ? -0.700 -3.113 6.803 1.00 91.38 212 GLU A O 1
ATOM 1766 N N . LEU A 1 213 ? 1.132 -2.361 5.748 1.00 91.94 213 LEU A N 1
ATOM 1767 C CA . LEU A 1 213 ? 0.729 -2.738 4.402 1.00 91.94 213 LEU A CA 1
ATOM 1768 C C . LEU A 1 213 ? 1.601 -3.897 3.924 1.00 91.94 213 LEU A C 1
ATOM 1770 O O . LEU A 1 213 ? 2.800 -3.733 3.685 1.00 91.94 213 LEU A O 1
ATOM 1774 N N . PHE A 1 214 ? 0.968 -5.046 3.715 1.00 91.62 214 PHE A N 1
ATOM 1775 C CA . PHE A 1 214 ? 1.572 -6.211 3.083 1.00 91.62 214 PHE A CA 1
ATOM 1776 C C . PHE A 1 214 ? 1.226 -6.212 1.600 1.00 91.62 214 PHE A C 1
ATOM 1778 O O . PHE A 1 214 ? 0.048 -6.241 1.238 1.00 91.62 214 PHE A O 1
ATOM 1785 N N . TYR A 1 215 ? 2.243 -6.194 0.740 1.00 91.50 215 TYR A N 1
ATOM 1786 C CA . TYR A 1 215 ? 2.074 -6.271 -0.708 1.00 91.50 215 TYR A CA 1
ATOM 1787 C C . TYR A 1 215 ? 2.741 -7.524 -1.279 1.00 91.50 215 TYR A C 1
ATOM 1789 O O . TYR A 1 215 ? 3.937 -7.757 -1.080 1.00 91.50 215 TYR A O 1
ATOM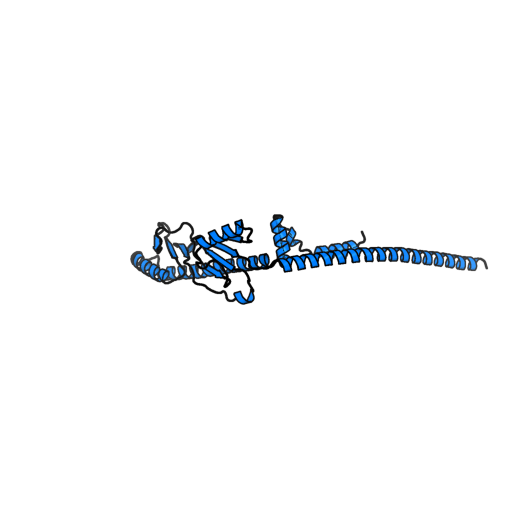 1797 N N . PHE A 1 216 ? 1.949 -8.295 -2.023 1.00 90.50 216 PHE A N 1
ATOM 1798 C CA . PHE A 1 216 ? 2.316 -9.551 -2.665 1.00 90.50 216 PHE A CA 1
ATOM 1799 C C . PHE A 1 216 ? 2.197 -9.387 -4.187 1.00 90.50 216 PHE A C 1
ATOM 1801 O O . PHE A 1 216 ? 1.086 -9.420 -4.735 1.00 90.50 216 PHE A O 1
ATOM 1808 N N . PRO A 1 217 ? 3.316 -9.161 -4.894 1.00 88.50 217 PRO A N 1
ATOM 1809 C CA . PRO A 1 217 ? 3.290 -8.952 -6.332 1.00 88.50 217 PRO A CA 1
ATOM 1810 C C . PRO A 1 217 ? 2.954 -10.244 -7.081 1.00 88.50 217 PRO A C 1
ATOM 1812 O O . PRO A 1 217 ? 3.459 -11.312 -6.752 1.00 88.50 217 PRO A O 1
ATOM 1815 N N . ASN A 1 218 ? 2.165 -10.127 -8.148 1.00 86.75 218 ASN A N 1
ATOM 1816 C CA . ASN A 1 218 ? 1.809 -11.242 -9.033 1.00 86.75 218 ASN A CA 1
ATOM 1817 C C . ASN A 1 218 ? 2.155 -10.923 -10.499 1.00 86.75 218 ASN A C 1
ATOM 1819 O O . ASN A 1 218 ? 1.347 -11.092 -11.407 1.00 86.75 218 ASN A O 1
ATOM 1823 N N . HIS A 1 219 ? 3.350 -10.372 -10.722 1.00 84.62 219 HIS A N 1
ATOM 1824 C CA . HIS A 1 219 ? 3.824 -9.994 -12.054 1.00 84.62 219 HIS A CA 1
ATOM 1825 C C . HIS A 1 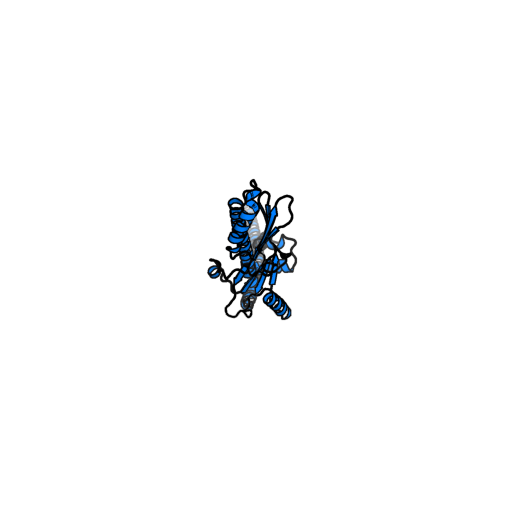219 ? 4.890 -10.955 -12.552 1.00 84.62 219 HIS A C 1
ATOM 1827 O O . HIS A 1 219 ? 5.861 -11.237 -11.850 1.00 84.62 219 HIS A O 1
ATOM 1833 N N . ASN A 1 220 ? 4.787 -11.351 -13.819 1.00 85.12 220 ASN A N 1
ATOM 1834 C CA . ASN A 1 220 ? 5.910 -11.965 -14.514 1.00 85.12 220 ASN A CA 1
ATOM 1835 C C . ASN A 1 220 ? 6.883 -10.871 -14.985 1.00 85.12 220 ASN A C 1
ATOM 1837 O O . ASN A 1 220 ? 6.562 -10.078 -15.871 1.00 85.12 220 ASN A O 1
ATOM 1841 N N . LEU A 1 221 ? 8.083 -10.830 -14.401 1.00 87.31 221 LEU A N 1
ATOM 1842 C CA . LEU A 1 221 ? 9.099 -9.820 -14.714 1.00 87.31 221 LEU A CA 1
ATOM 1843 C C . LEU A 1 221 ? 9.904 -10.116 -15.986 1.00 87.31 221 LEU A C 1
ATOM 1845 O O . LEU A 1 221 ? 10.543 -9.212 -16.528 1.00 87.31 221 LEU A O 1
ATOM 1849 N N . ALA A 1 222 ? 9.886 -11.355 -16.487 1.00 87.88 222 ALA A N 1
ATOM 1850 C CA . ALA A 1 222 ? 10.720 -11.745 -17.624 1.00 87.88 222 ALA A CA 1
ATOM 1851 C C . ALA A 1 222 ? 10.460 -10.896 -18.889 1.00 87.88 222 ALA A C 1
ATOM 1853 O O . ALA A 1 222 ? 11.429 -10.384 -19.456 1.00 87.88 222 ALA A O 1
ATOM 1854 N N . PRO A 1 223 ? 9.202 -10.644 -19.313 1.00 90.12 223 PRO A N 1
ATOM 1855 C CA . PRO A 1 223 ? 8.927 -9.794 -20.472 1.00 90.12 223 PRO A CA 1
ATOM 1856 C C . PRO A 1 223 ? 9.448 -8.367 -20.293 1.00 90.12 223 PRO A C 1
ATOM 1858 O O . PRO A 1 223 ? 9.980 -7.783 -21.236 1.00 90.12 223 PRO A O 1
ATOM 1861 N N . PHE A 1 224 ? 9.338 -7.815 -19.082 1.00 90.81 224 PHE A N 1
ATOM 1862 C CA . PHE A 1 224 ? 9.834 -6.478 -18.777 1.00 90.81 224 PHE A CA 1
ATOM 1863 C C . PHE A 1 224 ? 11.353 -6.395 -18.971 1.00 90.81 224 PHE A C 1
ATOM 1865 O O . PHE A 1 224 ? 11.822 -5.517 -19.696 1.00 90.81 224 PHE A O 1
ATOM 1872 N N . TYR A 1 225 ? 12.121 -7.331 -18.406 1.00 91.25 225 TYR A N 1
ATOM 1873 C CA . TYR A 1 225 ? 13.579 -7.321 -18.549 1.00 91.25 225 TYR A CA 1
ATOM 1874 C C . TYR A 1 225 ? 14.041 -7.599 -19.983 1.00 91.25 225 TYR A C 1
ATOM 1876 O O . TYR A 1 225 ? 14.992 -6.966 -20.442 1.00 91.25 225 TYR A O 1
ATOM 1884 N N . ILE A 1 226 ? 13.350 -8.473 -20.724 1.00 92.12 226 ILE A N 1
ATOM 1885 C CA . ILE A 1 226 ? 13.632 -8.711 -22.151 1.00 92.12 226 ILE A CA 1
ATOM 1886 C C . ILE A 1 226 ? 13.422 -7.423 -22.959 1.00 92.12 226 ILE A C 1
ATOM 1888 O O . ILE A 1 226 ? 14.280 -7.039 -23.758 1.00 92.12 226 ILE A O 1
ATOM 1892 N N . LEU A 1 227 ? 12.307 -6.721 -22.731 1.00 90.12 227 LEU A N 1
ATOM 1893 C CA . LEU A 1 227 ? 12.015 -5.451 -23.398 1.00 90.12 227 LEU A CA 1
ATOM 1894 C C . LEU A 1 227 ? 13.003 -4.352 -22.993 1.00 90.12 227 LEU A C 1
ATOM 1896 O O . LEU A 1 227 ? 13.444 -3.585 -23.848 1.00 90.12 227 LEU A O 1
ATOM 1900 N N . LEU A 1 228 ? 13.373 -4.279 -21.713 1.00 90.19 228 LEU A N 1
ATOM 1901 C CA . LEU A 1 228 ? 14.359 -3.324 -21.214 1.00 90.19 228 LEU A CA 1
ATOM 1902 C C . LEU A 1 228 ? 15.722 -3.550 -21.882 1.00 90.19 228 LEU A C 1
ATOM 1904 O O . LEU A 1 228 ? 16.309 -2.608 -22.413 1.00 90.19 228 LEU A O 1
ATOM 1908 N N . LEU A 1 229 ? 16.185 -4.802 -21.938 1.00 91.00 229 LEU A N 1
ATOM 1909 C CA . LEU A 1 229 ? 17.437 -5.169 -22.597 1.00 91.00 229 LEU A CA 1
ATOM 1910 C C . LEU A 1 229 ? 17.400 -4.853 -24.099 1.00 91.00 229 LEU A C 1
ATOM 1912 O O . LEU A 1 229 ? 18.356 -4.292 -24.631 1.00 91.00 229 LEU A O 1
ATOM 1916 N N . SER A 1 230 ? 16.285 -5.152 -24.774 1.00 90.69 230 SER A N 1
ATOM 1917 C CA . SER A 1 230 ? 16.088 -4.827 -26.192 1.00 90.69 230 SER A CA 1
ATOM 1918 C C . SER A 1 230 ? 16.182 -3.319 -26.454 1.00 90.69 230 SER A C 1
ATOM 1920 O O . SER A 1 230 ? 16.892 -2.897 -27.369 1.00 90.69 230 SER A O 1
ATOM 1922 N N . LYS A 1 231 ? 15.548 -2.489 -25.614 1.00 88.19 231 LYS A N 1
ATOM 1923 C CA . LYS A 1 231 ? 15.638 -1.021 -25.700 1.00 88.19 231 LYS A CA 1
ATOM 1924 C C . LYS A 1 231 ? 17.072 -0.529 -25.515 1.00 88.19 231 LYS A C 1
ATOM 1926 O O . LYS A 1 231 ? 17.535 0.294 -26.301 1.00 88.19 231 LYS A O 1
ATOM 1931 N N . ILE A 1 232 ? 17.778 -1.052 -24.511 1.00 87.44 232 ILE A N 1
ATOM 1932 C CA . ILE A 1 232 ? 19.182 -0.707 -24.255 1.00 87.44 232 ILE A CA 1
ATOM 1933 C C . ILE A 1 232 ? 20.039 -1.055 -25.480 1.00 87.44 232 ILE A C 1
ATOM 1935 O O . ILE A 1 232 ? 20.791 -0.211 -25.968 1.00 87.44 232 ILE A O 1
ATOM 1939 N N . LEU A 1 233 ? 19.874 -2.259 -26.034 1.00 91.44 233 LEU A N 1
ATOM 1940 C CA . LEU A 1 233 ? 20.616 -2.711 -27.211 1.00 91.44 233 LEU A CA 1
ATOM 1941 C C . LEU A 1 233 ? 20.343 -1.836 -28.445 1.00 91.44 233 LEU A C 1
ATOM 1943 O O . LEU A 1 233 ? 21.275 -1.493 -29.173 1.00 91.44 233 LEU A O 1
ATOM 1947 N N . LEU A 1 234 ? 19.088 -1.434 -28.667 1.00 89.50 234 LEU A N 1
ATOM 1948 C CA . LEU A 1 234 ? 18.706 -0.536 -29.761 1.00 89.50 234 LEU A CA 1
ATOM 1949 C C . LEU A 1 234 ? 19.360 0.844 -29.629 1.00 89.50 234 LEU A C 1
ATOM 1951 O O . LEU A 1 234 ? 19.877 1.369 -30.615 1.00 89.50 234 LEU A O 1
ATOM 1955 N N . VAL A 1 235 ? 19.397 1.409 -28.419 1.00 86.31 235 VAL A N 1
ATOM 1956 C CA . VAL A 1 235 ? 20.081 2.684 -28.154 1.00 86.31 235 VAL A CA 1
ATOM 1957 C C . VAL A 1 235 ? 21.580 2.564 -28.431 1.00 86.31 235 VAL A C 1
ATOM 1959 O O . VAL A 1 235 ? 22.137 3.400 -29.145 1.00 86.31 235 VAL A O 1
ATOM 1962 N N . PHE A 1 236 ? 22.226 1.498 -27.949 1.00 86.38 236 PHE A N 1
ATOM 1963 C CA . PHE A 1 236 ? 23.641 1.243 -28.233 1.00 86.38 236 PHE A CA 1
ATOM 1964 C C . PHE A 1 236 ? 23.911 1.072 -29.733 1.00 86.38 236 PHE A C 1
ATOM 1966 O O . PHE A 1 236 ? 24.851 1.668 -30.259 1.00 86.38 236 PHE A O 1
ATOM 1973 N N . SER A 1 237 ? 23.069 0.318 -30.444 1.00 88.25 237 SER A N 1
ATOM 1974 C CA . SER A 1 237 ? 23.185 0.135 -31.894 1.00 88.25 237 SER A CA 1
ATOM 1975 C C . SER A 1 237 ? 23.047 1.465 -32.643 1.00 88.25 237 SER A C 1
ATOM 1977 O O . SER A 1 237 ? 23.896 1.804 -33.470 1.00 88.25 237 SER A O 1
ATOM 1979 N N . SER A 1 238 ? 22.047 2.277 -32.285 1.00 89.88 238 SER A N 1
ATOM 1980 C CA . SER A 1 238 ? 21.861 3.616 -32.851 1.00 89.88 238 SER A CA 1
ATOM 1981 C C . SER A 1 238 ? 23.075 4.513 -32.604 1.00 89.88 238 SER A C 1
ATOM 1983 O O . SER A 1 238 ? 23.469 5.272 -33.490 1.00 89.88 238 SER A O 1
ATOM 1985 N N . PHE A 1 239 ? 23.693 4.427 -31.425 1.00 86.12 239 PHE A N 1
ATOM 1986 C CA . PHE A 1 239 ? 24.883 5.206 -31.093 1.00 86.12 239 PHE A CA 1
ATOM 1987 C C . PHE A 1 239 ? 26.099 4.791 -31.932 1.00 86.12 239 PHE A C 1
ATOM 1989 O O . PHE A 1 239 ? 26.812 5.649 -32.454 1.00 86.12 239 PHE A O 1
ATOM 1996 N N . ILE A 1 240 ? 26.298 3.485 -32.137 1.00 86.81 240 ILE A N 1
ATOM 1997 C CA . ILE A 1 240 ? 27.358 2.958 -33.009 1.00 86.81 240 ILE A CA 1
ATOM 1998 C C . ILE A 1 240 ? 27.159 3.452 -34.446 1.00 86.81 240 ILE A C 1
ATOM 2000 O O . ILE A 1 240 ? 28.090 3.991 -35.048 1.00 86.81 240 ILE A O 1
ATOM 2004 N N . ILE A 1 241 ? 25.941 3.325 -34.982 1.00 87.75 241 ILE A N 1
ATOM 2005 C CA . ILE A 1 241 ? 25.601 3.801 -36.329 1.00 87.75 241 ILE A CA 1
ATOM 2006 C C . ILE A 1 241 ? 25.874 5.306 -36.436 1.00 87.75 241 ILE A C 1
ATOM 2008 O O . ILE A 1 241 ? 26.542 5.746 -37.373 1.00 87.75 241 ILE A O 1
ATOM 2012 N N . PHE A 1 242 ? 25.431 6.092 -35.453 1.00 86.06 242 PHE A N 1
ATOM 2013 C CA . PHE A 1 242 ? 25.656 7.535 -35.424 1.00 86.06 242 PHE A CA 1
ATOM 2014 C C . PHE A 1 242 ? 27.147 7.897 -35.440 1.00 86.06 242 PHE A C 1
ATOM 2016 O O . PHE A 1 242 ? 27.551 8.747 -36.233 1.00 86.06 242 PHE A O 1
ATOM 2023 N N . ILE A 1 243 ? 27.983 7.230 -34.636 1.00 83.81 243 ILE A N 1
ATOM 2024 C CA . ILE A 1 243 ? 29.439 7.454 -34.628 1.00 83.81 243 ILE A CA 1
ATOM 2025 C C . ILE A 1 243 ? 30.054 7.147 -35.998 1.00 83.81 243 ILE A C 1
ATOM 2027 O O . ILE A 1 243 ? 30.864 7.934 -36.497 1.00 83.81 243 ILE A O 1
ATOM 2031 N N . LEU A 1 244 ? 29.664 6.036 -36.629 1.00 85.75 244 LEU A N 1
ATOM 2032 C CA . LEU A 1 244 ? 30.181 5.646 -37.945 1.00 85.75 244 LEU A CA 1
ATOM 2033 C C . LEU A 1 244 ? 29.808 6.668 -39.028 1.00 85.75 244 LEU A C 1
ATOM 2035 O O . LEU A 1 244 ? 30.669 7.087 -39.811 1.00 85.75 244 LEU A O 1
ATOM 2039 N N . TYR A 1 245 ? 28.551 7.115 -39.047 1.00 85.19 245 TYR A N 1
ATOM 2040 C CA . TYR A 1 245 ? 28.085 8.135 -39.987 1.00 85.19 245 TYR A CA 1
ATOM 2041 C C . TYR A 1 245 ? 28.733 9.492 -39.730 1.00 85.19 245 TYR A C 1
ATOM 2043 O O . TYR A 1 245 ? 29.210 10.115 -40.677 1.00 85.19 245 TYR A O 1
ATOM 2051 N N . ALA A 1 246 ? 28.821 9.929 -38.473 1.00 85.50 246 ALA A N 1
ATOM 2052 C CA . ALA A 1 246 ? 29.483 11.176 -38.110 1.00 85.50 246 ALA A CA 1
ATOM 2053 C C . ALA A 1 246 ? 30.962 11.162 -38.523 1.00 85.50 246 ALA A C 1
ATOM 2055 O O . ALA A 1 246 ? 31.445 12.136 -39.096 1.00 85.50 246 ALA A O 1
ATOM 2056 N N . GLY A 1 247 ? 31.669 10.045 -38.316 1.00 82.31 247 GLY A N 1
ATOM 2057 C CA . GLY A 1 247 ? 33.059 9.884 -38.746 1.00 82.31 247 GLY A CA 1
ATOM 2058 C C . GLY A 1 247 ? 33.227 9.979 -40.265 1.00 82.31 247 GLY A C 1
ATOM 2059 O O . GLY A 1 247 ? 34.117 10.684 -40.752 1.00 82.31 247 GLY A O 1
ATOM 2060 N N . ARG A 1 248 ? 32.351 9.320 -41.034 1.00 85.69 248 ARG A N 1
ATOM 2061 C CA . ARG A 1 248 ? 32.357 9.400 -42.506 1.00 85.69 248 ARG A CA 1
ATOM 2062 C C . ARG A 1 248 ? 32.005 10.802 -43.001 1.00 85.69 248 ARG A C 1
ATOM 2064 O O . ARG A 1 248 ? 32.679 11.321 -43.888 1.00 85.69 248 ARG A O 1
ATOM 2071 N N . PHE A 1 249 ? 30.992 11.420 -42.406 1.00 85.00 249 PHE A N 1
ATOM 2072 C CA . PHE A 1 249 ? 30.566 12.780 -42.715 1.00 85.00 249 PHE A CA 1
ATOM 2073 C C . PHE A 1 249 ? 31.678 13.796 -42.433 1.00 85.00 249 PHE A C 1
ATOM 2075 O O . PHE A 1 249 ? 31.935 14.676 -43.248 1.00 85.00 249 PHE A O 1
ATOM 2082 N N . TRP A 1 250 ? 32.416 13.628 -41.333 1.00 84.81 250 TRP A N 1
ATOM 2083 C CA . TRP A 1 250 ? 33.533 14.508 -40.998 1.00 84.81 250 TRP A CA 1
ATOM 2084 C C . TRP A 1 250 ? 34.685 14.400 -42.000 1.00 84.81 250 TRP A C 1
ATOM 2086 O O . TRP A 1 250 ? 35.236 15.416 -42.423 1.00 84.81 250 TRP A O 1
ATOM 2096 N N . LYS A 1 251 ? 35.022 13.176 -42.433 1.00 86.00 251 LYS A N 1
ATOM 2097 C CA . LYS A 1 251 ? 36.006 12.965 -43.508 1.00 86.00 251 LYS A CA 1
ATOM 2098 C C . LYS A 1 251 ? 35.563 13.630 -44.811 1.00 86.00 251 LYS A C 1
ATOM 2100 O O . LYS A 1 251 ? 36.371 14.296 -45.450 1.00 86.00 251 LYS A O 1
ATOM 2105 N N . PHE A 1 252 ? 34.285 13.492 -45.167 1.00 86.56 252 PHE A N 1
ATOM 2106 C CA . PHE A 1 252 ? 33.715 14.142 -46.344 1.00 86.56 252 PHE A CA 1
ATOM 2107 C C . PHE A 1 252 ? 33.816 15.672 -46.265 1.00 86.56 252 PHE A C 1
ATOM 2109 O O . PHE A 1 252 ? 34.296 16.286 -47.213 1.00 86.56 252 PHE A O 1
ATOM 2116 N N . LEU A 1 253 ? 33.456 16.282 -45.129 1.00 86.31 253 LEU A N 1
ATOM 2117 C CA . LEU A 1 253 ? 33.569 17.731 -44.938 1.00 86.31 253 LEU A CA 1
ATOM 2118 C C . LEU A 1 253 ? 35.015 18.222 -45.059 1.00 86.31 253 LEU A C 1
ATOM 2120 O O . LEU A 1 253 ? 35.265 19.186 -45.774 1.00 86.31 253 LEU A O 1
ATOM 2124 N N . ILE A 1 254 ? 35.977 17.544 -44.420 1.00 86.56 254 ILE A N 1
ATOM 2125 C CA . ILE A 1 254 ? 37.404 17.896 -44.541 1.00 86.56 254 ILE A CA 1
ATOM 2126 C C . ILE A 1 254 ? 37.845 17.849 -46.006 1.00 86.56 254 ILE A C 1
ATOM 2128 O O . ILE A 1 254 ? 38.554 18.738 -46.484 1.00 86.56 254 ILE A O 1
ATOM 2132 N N . GLU A 1 255 ? 37.427 16.816 -46.734 1.00 88.94 255 GLU A N 1
ATOM 2133 C CA . GLU A 1 255 ? 37.796 16.665 -48.132 1.00 88.94 255 GLU A CA 1
ATOM 2134 C C . GLU A 1 255 ? 37.128 17.708 -49.038 1.00 88.94 255 GLU A C 1
ATOM 2136 O O . GLU A 1 255 ? 37.782 18.226 -49.947 1.00 88.94 255 GLU A O 1
ATOM 2141 N N . GLN A 1 256 ? 35.876 18.075 -48.763 1.00 86.50 256 GLN A N 1
ATOM 2142 C CA . GLN A 1 256 ? 35.169 19.136 -49.474 1.00 86.50 256 GLN A CA 1
ATOM 2143 C C . GLN A 1 256 ? 35.828 20.502 -49.234 1.00 86.50 256 GLN A C 1
ATOM 2145 O O . GLN A 1 256 ? 36.110 21.198 -50.207 1.00 86.50 256 GLN A O 1
ATOM 2150 N N . THR A 1 257 ? 36.181 20.838 -47.988 1.00 85.56 257 THR A N 1
ATOM 2151 C CA . THR A 1 257 ? 36.908 22.077 -47.650 1.00 85.56 257 THR A CA 1
ATOM 2152 C C . THR A 1 257 ? 38.283 22.129 -48.317 1.00 85.56 257 THR A C 1
ATOM 2154 O O . THR A 1 257 ? 38.708 23.168 -48.818 1.00 85.56 257 THR A O 1
ATOM 2157 N N . ARG A 1 258 ? 38.988 20.991 -48.393 1.00 86.38 258 ARG A N 1
ATOM 2158 C CA . ARG A 1 258 ? 40.268 20.910 -49.113 1.00 86.38 258 ARG A CA 1
ATOM 2159 C C . ARG A 1 258 ? 40.092 21.173 -50.611 1.00 86.38 258 ARG A C 1
ATOM 2161 O O . ARG A 1 258 ? 40.936 21.831 -51.213 1.00 86.38 258 ARG A O 1
ATOM 2168 N N . ARG A 1 259 ? 39.036 20.633 -51.230 1.00 86.06 259 ARG A N 1
ATOM 2169 C CA . ARG A 1 259 ? 38.749 20.835 -52.661 1.00 86.06 259 ARG A CA 1
ATOM 2170 C C . ARG A 1 259 ? 38.312 22.268 -52.955 1.00 86.06 259 ARG A C 1
ATOM 2172 O O . ARG A 1 259 ? 38.805 22.830 -53.926 1.00 86.06 259 ARG A O 1
ATOM 2179 N N . SER A 1 260 ? 37.465 22.865 -52.116 1.00 87.06 260 SER A N 1
ATOM 2180 C CA . SER A 1 260 ? 37.046 24.261 -52.282 1.00 87.06 260 SER A CA 1
ATOM 2181 C C . SER A 1 260 ? 38.226 25.220 -52.147 1.00 87.06 260 SER A C 1
ATOM 2183 O O . SER A 1 260 ? 38.407 26.063 -53.013 1.00 87.06 260 SER A O 1
ATOM 2185 N N . HIS A 1 261 ? 39.094 25.027 -51.147 1.00 85.31 261 HIS A N 1
ATOM 2186 C CA . HIS A 1 261 ? 40.294 25.851 -50.980 1.00 85.31 261 HIS A CA 1
ATOM 2187 C C . HIS A 1 261 ? 41.262 25.704 -52.162 1.00 85.31 261 HIS A C 1
ATOM 2189 O O . HIS A 1 261 ? 41.860 26.677 -52.607 1.00 85.31 261 HIS A O 1
ATOM 2195 N N . LYS A 1 262 ? 41.438 24.490 -52.704 1.00 86.25 262 LYS A N 1
ATOM 2196 C CA . LYS A 1 262 ? 42.241 24.302 -53.923 1.00 86.25 262 LYS A CA 1
ATOM 2197 C C . LYS A 1 262 ? 41.647 25.046 -55.122 1.00 86.25 262 LYS A C 1
ATOM 2199 O O . LYS A 1 262 ? 42.411 25.653 -55.859 1.00 86.25 262 LYS A O 1
ATOM 2204 N N . ALA A 1 263 ? 40.325 25.000 -55.294 1.00 84.06 263 ALA A N 1
ATOM 2205 C CA . ALA A 1 263 ? 39.630 25.695 -56.376 1.00 84.06 263 ALA A CA 1
ATOM 2206 C C . ALA A 1 263 ? 39.712 27.225 -56.237 1.00 84.06 263 ALA A C 1
ATOM 2208 O O . ALA A 1 263 ? 39.897 27.925 -57.227 1.00 84.06 263 ALA A O 1
ATOM 2209 N N . GLU A 1 264 ? 39.624 27.739 -55.010 1.00 86.06 264 GLU A N 1
ATOM 2210 C CA . GLU A 1 264 ? 39.793 29.161 -54.706 1.00 86.06 264 GLU A CA 1
ATOM 2211 C C . GLU A 1 264 ? 41.217 29.635 -55.019 1.00 86.06 264 GLU A C 1
ATOM 2213 O O . GLU A 1 264 ? 41.397 30.620 -55.731 1.00 86.06 264 GLU A O 1
ATOM 2218 N N . VAL A 1 265 ? 42.237 28.889 -54.579 1.00 85.75 265 VAL A N 1
ATOM 2219 C CA . VAL A 1 265 ? 43.642 29.209 -54.877 1.00 85.75 265 VAL A CA 1
ATOM 2220 C C . VAL A 1 265 ? 43.928 29.156 -56.380 1.00 85.75 265 VAL A C 1
ATOM 2222 O O . VAL A 1 265 ? 44.594 30.053 -56.892 1.00 85.75 265 VAL A O 1
ATOM 2225 N N . SER A 1 266 ? 43.424 28.149 -57.106 1.00 82.06 266 SER A N 1
ATOM 2226 C CA . SER A 1 266 ? 43.603 28.093 -58.564 1.00 82.06 266 SER A CA 1
ATOM 2227 C C . SER A 1 266 ? 42.896 29.245 -59.272 1.00 82.06 266 SER A C 1
ATOM 2229 O O . SER A 1 266 ? 43.474 29.842 -60.169 1.00 82.06 266 SER A O 1
ATOM 2231 N N . PHE A 1 267 ? 41.685 29.601 -58.835 1.00 86.62 267 PHE A N 1
ATOM 2232 C CA . PHE A 1 267 ? 40.946 30.727 -59.399 1.00 86.62 267 PHE A CA 1
ATOM 2233 C C . PHE A 1 267 ? 41.687 32.055 -59.200 1.00 86.62 267 PHE A C 1
ATOM 2235 O O . PHE A 1 267 ? 41.797 32.841 -60.138 1.00 86.62 267 PHE A O 1
ATOM 2242 N N . LEU A 1 268 ? 42.235 32.297 -58.004 1.00 83.50 268 LEU A N 1
ATOM 2243 C CA . LEU A 1 268 ? 43.028 33.496 -57.725 1.00 83.50 268 LEU A CA 1
ATOM 2244 C C . LEU A 1 268 ? 44.321 33.537 -58.553 1.00 83.50 268 LEU A C 1
ATOM 2246 O O . LEU A 1 268 ? 44.645 34.583 -59.105 1.00 83.50 268 LEU A O 1
ATOM 2250 N N . ALA A 1 269 ? 45.017 32.406 -58.700 1.00 80.75 269 ALA A N 1
ATOM 2251 C CA . ALA A 1 269 ? 46.228 32.318 -59.517 1.00 80.75 269 ALA A CA 1
ATOM 2252 C C . ALA A 1 269 ? 45.953 32.523 -61.020 1.00 80.75 269 ALA A C 1
ATOM 2254 O O . ALA A 1 269 ? 46.734 33.178 -61.711 1.00 80.75 269 ALA A O 1
ATOM 2255 N N . ASP A 1 270 ? 44.846 31.984 -61.537 1.00 81.06 270 ASP A N 1
ATOM 2256 C CA . ASP A 1 270 ? 44.430 32.192 -62.929 1.00 81.06 270 ASP A CA 1
ATOM 2257 C C . ASP A 1 270 ? 44.003 33.646 -63.170 1.00 81.06 270 ASP A C 1
ATOM 2259 O O . ASP A 1 270 ? 44.335 34.225 -64.206 1.00 81.06 270 ASP A O 1
ATOM 2263 N N . LYS A 1 271 ? 43.339 34.269 -62.189 1.00 83.06 271 LYS A N 1
ATOM 2264 C CA . LYS A 1 271 ? 42.997 35.694 -62.226 1.00 83.06 271 LYS A CA 1
ATOM 2265 C C . LYS A 1 271 ? 44.249 36.578 -62.263 1.00 83.06 271 LYS A C 1
ATOM 2267 O O . LYS A 1 271 ? 44.328 37.469 -63.100 1.00 83.06 271 LYS A O 1
ATOM 2272 N N . GLU A 1 272 ? 45.236 36.304 -61.413 1.00 79.25 272 GLU A N 1
ATOM 2273 C CA . GLU A 1 272 ? 46.503 37.047 -61.367 1.00 79.25 272 GLU A CA 1
ATOM 2274 C C . GLU A 1 272 ? 47.295 36.914 -62.679 1.00 79.25 272 GLU A C 1
ATOM 2276 O O . GLU A 1 272 ? 47.847 37.891 -63.180 1.00 79.25 272 GLU A O 1
ATOM 2281 N N . LYS A 1 273 ? 47.309 35.726 -63.299 1.00 77.38 273 LYS A N 1
ATOM 2282 C CA . LYS A 1 273 ? 47.909 35.537 -64.632 1.00 77.38 273 LYS A CA 1
ATOM 2283 C C . LYS A 1 273 ? 47.184 36.318 -65.724 1.00 77.38 273 LYS A C 1
ATOM 2285 O O . LYS A 1 273 ? 47.847 36.865 -66.599 1.00 77.38 273 LYS A O 1
ATOM 2290 N N . ALA A 1 274 ? 45.853 36.358 -65.691 1.00 73.19 274 ALA A N 1
ATOM 2291 C CA . ALA A 1 274 ? 45.068 37.127 -66.650 1.00 73.19 274 ALA A CA 1
ATOM 2292 C C . ALA A 1 274 ? 45.296 38.640 -66.489 1.00 73.19 274 ALA A C 1
ATOM 2294 O O . ALA A 1 274 ? 45.448 39.334 -67.489 1.00 73.19 274 ALA A O 1
ATOM 2295 N N . GLU A 1 275 ? 45.380 39.139 -65.251 1.00 73.00 275 GLU A N 1
ATOM 2296 C CA . GLU A 1 275 ? 45.687 40.547 -64.957 1.00 73.00 275 GLU A CA 1
ATOM 2297 C C . GLU A 1 275 ? 47.128 40.917 -65.357 1.00 73.00 275 GLU A C 1
ATOM 2299 O O . GLU A 1 275 ? 47.337 41.950 -65.989 1.00 73.00 275 GLU A O 1
ATOM 2304 N N . ASN A 1 276 ? 48.116 40.055 -65.087 1.00 66.88 276 ASN A N 1
ATOM 2305 C CA . ASN A 1 276 ? 49.509 40.288 -65.490 1.00 66.88 276 ASN A CA 1
ATOM 2306 C C . ASN A 1 276 ? 49.725 40.175 -67.010 1.00 66.88 276 ASN A C 1
ATOM 2308 O O . ASN A 1 276 ? 50.533 40.918 -67.557 1.00 66.88 276 ASN A O 1
ATOM 2312 N N . GLY A 1 277 ? 48.995 39.290 -67.700 1.00 61.19 277 GLY A N 1
ATOM 2313 C CA . GLY A 1 277 ? 49.005 39.196 -69.165 1.00 61.19 277 GLY A CA 1
ATOM 2314 C C . GLY A 1 277 ? 48.392 40.422 -69.850 1.00 61.19 277 GLY A C 1
ATOM 2315 O O . GLY A 1 277 ? 48.840 40.814 -70.919 1.00 61.19 277 GLY A O 1
ATOM 2316 N N . PHE A 1 278 ? 47.422 41.073 -69.201 1.00 54.94 278 PHE A N 1
ATOM 2317 C CA . PHE A 1 278 ? 46.819 42.331 -69.660 1.00 54.94 278 PHE A CA 1
ATOM 2318 C C . PHE A 1 278 ? 47.734 43.557 -69.496 1.00 54.94 278 PHE A C 1
ATOM 2320 O O . PHE A 1 278 ? 47.472 44.591 -70.099 1.00 54.94 278 PHE A O 1
ATOM 2327 N N . LEU A 1 279 ? 48.767 43.465 -68.652 1.00 52.91 279 LEU A N 1
ATOM 2328 C CA . LEU A 1 279 ? 49.741 44.535 -68.396 1.00 52.91 279 LEU A CA 1
ATOM 2329 C C . LEU A 1 279 ? 51.051 44.352 -69.183 1.00 52.91 279 LEU A C 1
ATOM 2331 O O . LEU A 1 279 ? 51.954 45.179 -69.054 1.00 52.91 279 LEU A O 1
ATOM 2335 N N . SER A 1 280 ? 51.172 43.262 -69.947 1.00 53.72 280 SER A N 1
ATOM 2336 C CA . SER A 1 280 ? 52.345 42.937 -70.769 1.00 53.72 280 SER A CA 1
ATOM 2337 C C . SER A 1 280 ? 52.144 43.121 -72.280 1.00 53.72 280 SER A C 1
ATOM 2339 O O . SER A 1 280 ? 53.113 42.936 -73.015 1.00 53.72 280 SER A O 1
ATOM 2341 N N . ASP A 1 281 ? 50.936 43.486 -72.717 1.00 42.72 281 ASP A N 1
ATOM 2342 C CA . ASP A 1 281 ? 50.613 43.960 -74.077 1.00 42.72 281 ASP A CA 1
ATOM 2343 C C . ASP A 1 281 ? 50.469 45.493 -74.088 1.00 42.72 281 ASP A C 1
ATOM 2345 O O . ASP A 1 281 ? 50.799 46.115 -75.126 1.00 42.72 281 ASP A O 1
#

pLDDT: mean 81.41, std 11.33, range [42.72, 93.31]

Radius of gyration: 35.35 Å; chains: 1; bounding box: 79×63×110 Å